Protein AF-0000000085038209 (afdb_homodimer)

Sequence (348 aa):
MSLIYLRQATLADLPTIMPIIANAKALLKADGSPQWQDGYPDEAAITADINNQQSWLLIVDGQVAGTAAQVVGDNADYHEITGTGWQNTTDTYATIHRIALSSAFAGQHLSHYFFSNLISQAYQTGIHNFRIDTHNMNKRMQAIAASFGYQYRGIIHVAEPGDNARRAYELNLDMSLIYLRQATLADLPTIMPIIANAKALLKADGSPQWQDGYPDEAAITADINNQQSWLLIVDGQVAGTAAQVVGDNADYHEITGTGWQNTTDTYATIHRIALSSAFAGQHLSHYFFSNLISQAYQTGIHNFRIDTHNMNKRMQAIAASFGYQYRGIIHVAEPGDNARRAYELNLD

Structure (mmCIF, N/CA/C/O backbone):
data_AF-0000000085038209-model_v1
#
loop_
_entity.id
_entity.type
_entity.pdbx_description
1 polymer 'Acetyltransferase, GNAT family'
#
loop_
_atom_site.group_PDB
_atom_site.id
_atom_site.type_symbol
_atom_site.label_atom_id
_atom_site.label_alt_id
_atom_site.label_comp_id
_atom_site.label_asym_id
_atom_site.label_entity_id
_atom_site.label_seq_id
_atom_site.pdbx_PDB_ins_code
_atom_site.Cartn_x
_atom_site.Cartn_y
_atom_site.Cartn_z
_atom_site.occupancy
_atom_site.B_iso_or_equiv
_atom_site.auth_seq_id
_atom_site.auth_comp_id
_atom_site.auth_asym_id
_atom_site.auth_atom_id
_atom_site.pdbx_PDB_model_num
ATOM 1 N N . MET A 1 1 ? 7.391 -0.773 -15.25 1 75.5 1 MET A N 1
ATOM 2 C CA . MET A 1 1 ? 6.891 -0.108 -14.047 1 75.5 1 MET A CA 1
ATOM 3 C C . MET A 1 1 ? 7.785 -0.411 -12.852 1 75.5 1 MET A C 1
ATOM 5 O O . MET A 1 1 ? 8.742 -1.181 -12.961 1 75.5 1 MET A O 1
ATOM 9 N N . SER A 1 2 ? 7.684 0.416 -11.711 1 88.19 2 SER A N 1
ATOM 10 C CA . SER A 1 2 ? 8.609 0.499 -10.586 1 88.19 2 SER A CA 1
ATOM 11 C C . SER A 1 2 ? 8.102 -0.311 -9.398 1 88.19 2 SER A C 1
ATOM 13 O O . SER A 1 2 ? 6.898 -0.521 -9.25 1 88.19 2 SER A O 1
ATOM 15 N N . LEU A 1 3 ? 9.039 -1.011 -8.75 1 96.56 3 LEU A N 1
ATOM 16 C CA . LEU A 1 3 ? 8.734 -1.588 -7.449 1 96.56 3 LEU A CA 1
ATOM 17 C C . LEU A 1 3 ? 8.523 -0.495 -6.406 1 96.56 3 LEU A C 1
ATOM 19 O O . LEU A 1 3 ? 9.445 0.267 -6.105 1 96.56 3 LEU A O 1
ATOM 23 N N . ILE A 1 4 ? 7.316 -0.393 -5.883 1 97.69 4 ILE A N 1
ATOM 24 C CA . ILE A 1 4 ? 6.949 0.615 -4.895 1 97.69 4 ILE A CA 1
ATOM 25 C C . ILE A 1 4 ? 6.426 -0.066 -3.633 1 97.69 4 ILE A C 1
ATOM 27 O O . ILE A 1 4 ? 5.527 -0.912 -3.703 1 97.69 4 ILE A O 1
ATOM 31 N N . TYR A 1 5 ? 6.957 0.195 -2.494 1 98.5 5 TYR A N 1
ATOM 32 C CA . TYR A 1 5 ? 6.449 -0.392 -1.26 1 98.5 5 TYR A CA 1
ATOM 33 C C . TYR A 1 5 ? 6.797 0.477 -0.058 1 98.5 5 TYR A C 1
ATOM 35 O O . TYR A 1 5 ? 7.605 1.402 -0.167 1 98.5 5 TYR A O 1
ATOM 43 N N . LEU A 1 6 ? 6.184 0.284 1.062 1 98.69 6 LEU A N 1
ATOM 44 C CA . LEU A 1 6 ? 6.316 1.015 2.318 1 98.69 6 LEU A CA 1
ATOM 45 C C . LEU A 1 6 ? 7.305 0.32 3.25 1 98.69 6 LEU A C 1
ATOM 47 O O . LEU A 1 6 ? 7.277 -0.905 3.387 1 98.69 6 LEU A O 1
ATOM 51 N N . ARG A 1 7 ? 8.141 1.036 3.803 1 98 7 ARG A N 1
ATOM 52 C CA . ARG A 1 7 ? 9.117 0.538 4.762 1 98 7 ARG A CA 1
ATOM 53 C C . ARG A 1 7 ? 9.227 1.466 5.965 1 98 7 ARG A C 1
ATOM 55 O O . ARG A 1 7 ? 9.219 2.689 5.816 1 98 7 ARG A O 1
ATOM 62 N N . GLN A 1 8 ? 9.391 0.899 7.188 1 98.06 8 GLN A N 1
ATOM 63 C CA . GLN A 1 8 ? 9.664 1.74 8.344 1 98.06 8 GLN A CA 1
ATOM 64 C C . GLN A 1 8 ? 11.055 2.369 8.25 1 98.06 8 GLN A C 1
ATOM 66 O O . GLN A 1 8 ? 12.016 1.707 7.855 1 98.06 8 GLN A O 1
ATOM 71 N N . ALA A 1 9 ? 11.125 3.588 8.633 1 98.69 9 ALA A N 1
ATOM 72 C CA . ALA A 1 9 ? 12.414 4.277 8.609 1 98.69 9 ALA A CA 1
ATOM 73 C C . ALA A 1 9 ? 13.281 3.859 9.789 1 98.69 9 ALA A C 1
ATOM 75 O O . ALA A 1 9 ? 12.766 3.49 10.852 1 98.69 9 ALA A O 1
ATOM 76 N N . THR A 1 10 ? 14.562 3.832 9.594 1 98.31 10 THR A N 1
ATOM 77 C CA . THR A 1 10 ? 15.555 3.709 10.656 1 98.31 10 THR A CA 1
ATOM 78 C C . THR A 1 10 ? 16.453 4.938 10.695 1 98.31 10 THR A C 1
ATOM 80 O O . THR A 1 10 ? 16.406 5.777 9.797 1 98.31 10 THR A O 1
ATOM 83 N N . LEU A 1 11 ? 17.281 4.996 11.742 1 98.62 11 LEU A N 1
ATOM 84 C CA . LEU A 1 11 ? 18.156 6.152 11.875 1 98.62 11 LEU A CA 1
ATOM 85 C C . LEU A 1 11 ? 19.156 6.211 10.719 1 98.62 11 LEU A C 1
ATOM 87 O O . LEU A 1 11 ? 19.609 7.289 10.336 1 98.62 11 LEU A O 1
ATOM 91 N N . ALA A 1 12 ? 19.469 5.078 10.117 1 98.31 12 ALA A N 1
ATOM 92 C CA . ALA A 1 12 ? 20.375 5.023 8.969 1 98.31 12 ALA A CA 1
ATOM 93 C C . ALA A 1 12 ? 19.781 5.754 7.766 1 98.31 12 ALA A C 1
ATOM 95 O O . ALA A 1 12 ? 20.5 6.078 6.816 1 98.31 12 ALA A O 1
ATOM 96 N N . ASP A 1 13 ? 18.484 6.078 7.762 1 98.62 13 ASP A N 1
ATOM 97 C CA . ASP A 1 13 ? 17.812 6.719 6.637 1 98.62 13 ASP A CA 1
ATOM 98 C C . ASP A 1 13 ? 17.828 8.234 6.781 1 98.62 13 ASP A C 1
ATOM 100 O O . ASP A 1 13 ? 17.453 8.961 5.852 1 98.62 13 ASP A O 1
ATOM 104 N N . LEU A 1 14 ? 18.297 8.758 7.906 1 98.56 14 LEU A N 1
ATOM 105 C CA . LEU A 1 14 ? 18.219 10.188 8.211 1 98.56 14 LEU A CA 1
ATOM 106 C C . LEU A 1 14 ? 18.891 11.008 7.117 1 98.56 14 LEU A C 1
ATOM 108 O O . LEU A 1 14 ? 18.312 11.984 6.629 1 98.56 14 LEU A O 1
ATOM 112 N N . PRO A 1 15 ? 20.078 10.562 6.633 1 98.38 15 PRO A N 1
ATOM 113 C CA . PRO A 1 15 ? 20.75 11.375 5.613 1 98.38 15 PRO A CA 1
ATOM 114 C C . PRO A 1 15 ? 19.953 11.484 4.32 1 98.38 15 PRO A C 1
ATOM 116 O O . PRO A 1 15 ? 20.141 12.43 3.547 1 98.38 15 PRO A O 1
ATOM 119 N N . THR A 1 16 ? 19.094 10.5 4.082 1 98.44 16 THR A N 1
ATOM 120 C CA . THR A 1 16 ? 18.266 10.523 2.883 1 98.44 16 THR A CA 1
ATOM 121 C C . THR A 1 16 ? 16.969 11.273 3.135 1 98.44 16 THR A C 1
ATOM 123 O O . THR A 1 16 ? 16.453 11.945 2.24 1 98.44 16 THR A O 1
ATOM 126 N N . ILE A 1 17 ? 16.422 11.195 4.332 1 98.69 17 ILE A N 1
ATOM 127 C CA . ILE A 1 17 ? 15.141 11.797 4.691 1 98.69 17 ILE A CA 1
ATOM 128 C C . ILE A 1 17 ? 15.281 13.312 4.75 1 98.69 17 ILE A C 1
ATOM 130 O O . ILE A 1 17 ? 14.414 14.047 4.258 1 98.69 17 ILE A O 1
ATOM 134 N N . MET A 1 18 ? 16.391 13.844 5.328 1 98.62 18 MET A N 1
ATOM 135 C CA . MET A 1 18 ? 16.516 15.258 5.652 1 98.62 18 MET A CA 1
ATOM 136 C C . MET A 1 18 ? 16.531 16.109 4.387 1 98.62 18 MET A C 1
ATOM 138 O O . MET A 1 18 ? 15.898 17.156 4.328 1 98.62 18 MET A O 1
ATOM 142 N N . PRO A 1 19 ? 17.234 15.633 3.283 1 98.44 19 PRO A N 1
ATOM 143 C CA . PRO A 1 19 ? 17.141 16.391 2.037 1 98.44 19 PRO A CA 1
ATOM 144 C C . PRO A 1 19 ? 15.727 16.438 1.471 1 98.44 19 PRO A C 1
ATOM 146 O O . PRO A 1 19 ? 15.32 17.438 0.881 1 98.44 19 PRO A O 1
ATOM 149 N N . ILE A 1 20 ? 14.969 15.383 1.604 1 98.56 20 ILE A N 1
ATOM 150 C CA . ILE A 1 20 ? 13.586 15.359 1.139 1 98.56 20 ILE A CA 1
ATOM 151 C C . ILE A 1 20 ? 12.766 16.391 1.905 1 98.56 20 ILE A C 1
ATOM 153 O O . ILE A 1 20 ? 12 17.156 1.308 1 98.56 20 ILE A O 1
ATOM 157 N N . ILE A 1 21 ? 12.945 16.422 3.197 1 98.44 21 ILE A N 1
ATOM 158 C CA . ILE A 1 21 ? 12.266 17.391 4.059 1 98.44 21 ILE A CA 1
ATOM 159 C C . ILE A 1 21 ? 12.664 18.812 3.67 1 98.44 21 ILE A C 1
ATOM 161 O O . ILE A 1 21 ? 11.812 19.688 3.537 1 98.44 21 ILE A O 1
ATOM 165 N N . ALA A 1 22 ? 13.953 19.016 3.447 1 98 22 ALA A N 1
ATOM 166 C CA . ALA A 1 22 ? 14.445 20.344 3.076 1 98 22 ALA A CA 1
ATOM 167 C C . ALA A 1 22 ? 13.82 20.812 1.768 1 98 22 ALA A C 1
ATOM 169 O O . ALA A 1 22 ? 13.445 21.984 1.638 1 98 22 ALA A O 1
ATOM 170 N N . ASN A 1 23 ? 13.75 19.938 0.856 1 97.62 23 ASN A N 1
ATOM 171 C CA . ASN A 1 23 ? 13.133 20.281 -0.423 1 97.62 23 ASN A CA 1
ATOM 172 C C . ASN A 1 23 ? 11.648 20.609 -0.263 1 97.62 23 ASN A C 1
ATOM 174 O O . ASN A 1 23 ? 11.148 21.547 -0.898 1 97.62 23 ASN A O 1
ATOM 178 N N . ALA A 1 24 ? 10.953 19.828 0.536 1 97.25 24 ALA A N 1
ATOM 179 C CA . ALA A 1 24 ? 9.539 20.078 0.792 1 97.25 24 ALA A CA 1
ATOM 180 C C . ALA A 1 24 ? 9.336 21.453 1.443 1 97.25 24 ALA A C 1
ATOM 182 O O . ALA A 1 24 ? 8.398 22.172 1.101 1 97.25 24 ALA A O 1
ATOM 183 N N . LYS A 1 25 ? 10.219 21.828 2.344 1 97.12 25 LYS A N 1
ATOM 184 C CA . LYS A 1 25 ? 10.18 23.156 2.957 1 97.12 25 LYS A CA 1
ATOM 185 C C . LYS A 1 25 ? 10.32 24.25 1.906 1 97.12 25 LYS A C 1
ATOM 187 O O . LYS A 1 25 ? 9.594 25.25 1.938 1 97.12 25 LYS A O 1
ATOM 192 N N . ALA A 1 26 ? 11.242 24.031 1.035 1 97.06 26 ALA A N 1
ATOM 193 C CA . ALA A 1 26 ? 11.492 25.016 -0.025 1 97.06 26 ALA A CA 1
ATOM 194 C C . ALA A 1 26 ? 10.273 25.156 -0.933 1 97.06 26 ALA A C 1
ATOM 196 O O . ALA A 1 26 ? 9.945 26.266 -1.375 1 97.06 26 ALA A O 1
ATOM 197 N N . LEU A 1 27 ? 9.648 24.062 -1.217 1 95.62 27 LEU A N 1
ATOM 198 C CA . LEU A 1 27 ? 8.461 24.094 -2.062 1 95.62 27 LEU A CA 1
ATOM 199 C C . LEU A 1 27 ? 7.324 24.859 -1.387 1 95.62 27 LEU A C 1
ATOM 201 O O . LEU A 1 27 ? 6.633 25.656 -2.031 1 95.62 27 LEU A O 1
ATOM 205 N N . LEU A 1 28 ? 7.113 24.594 -0.1 1 96.06 28 LEU A N 1
ATOM 206 C CA . LEU A 1 28 ? 6.105 25.328 0.663 1 96.06 28 LEU A CA 1
ATOM 207 C C . LEU A 1 28 ? 6.387 26.828 0.65 1 96.06 28 LEU A C 1
ATOM 209 O O . LEU A 1 28 ? 5.473 27.625 0.469 1 96.06 28 LEU A O 1
ATOM 213 N N . LYS A 1 29 ? 7.617 27.156 0.825 1 96.12 29 LYS A N 1
ATOM 214 C CA . LYS A 1 29 ? 8.023 28.562 0.77 1 96.12 29 LYS A CA 1
ATOM 215 C C . LYS A 1 29 ? 7.688 29.172 -0.584 1 96.12 29 LYS A C 1
ATOM 217 O O . LYS A 1 29 ? 7.137 30.281 -0.649 1 96.12 29 LYS A O 1
ATOM 222 N N . ALA A 1 30 ? 8.023 28.469 -1.619 1 96.31 30 ALA A N 1
ATOM 223 C CA . ALA A 1 30 ? 7.77 28.953 -2.977 1 96.31 30 ALA A CA 1
ATOM 224 C C . ALA A 1 30 ? 6.277 29.156 -3.217 1 96.31 30 ALA A C 1
ATOM 226 O O . ALA A 1 30 ? 5.879 30.047 -3.967 1 96.31 30 ALA A O 1
ATOM 227 N N . ASP A 1 31 ? 5.5 28.359 -2.551 1 95.31 31 ASP A N 1
ATOM 228 C CA . ASP A 1 31 ? 4.051 28.453 -2.67 1 95.31 31 ASP A CA 1
ATOM 229 C C . ASP A 1 31 ? 3.49 29.547 -1.765 1 95.31 31 ASP A C 1
ATOM 231 O O . ASP A 1 31 ? 2.277 29.766 -1.732 1 95.31 31 ASP A O 1
ATOM 235 N N . GLY A 1 32 ? 4.355 30.172 -0.983 1 95.25 32 GLY A N 1
ATOM 236 C CA . GLY A 1 32 ? 3.959 31.266 -0.113 1 95.25 32 GLY A CA 1
ATOM 237 C C . GLY A 1 32 ? 3.449 30.812 1.237 1 95.25 32 GLY A C 1
ATOM 238 O O . GLY A 1 32 ? 2.951 31.609 2.029 1 95.25 32 GLY A O 1
ATOM 239 N N . SER A 1 33 ? 3.584 29.516 1.466 1 94.81 33 SER A N 1
ATOM 240 C CA . SER A 1 33 ? 3.107 28.969 2.729 1 94.81 33 SER A CA 1
ATOM 241 C C . SER A 1 33 ? 4.098 29.234 3.859 1 94.81 33 SER A C 1
ATOM 243 O O . SER A 1 33 ? 5.301 29.031 3.697 1 94.81 33 SER A O 1
ATOM 245 N N . PRO A 1 34 ? 3.592 29.672 4.996 1 94.5 34 PRO A N 1
ATOM 246 C CA . PRO A 1 34 ? 4.488 29.828 6.145 1 94.5 34 PRO A CA 1
ATOM 247 C C . PRO A 1 34 ? 4.797 28.516 6.848 1 94.5 34 PRO A C 1
ATOM 249 O O . PRO A 1 34 ? 5.605 28.484 7.773 1 94.5 34 PRO A O 1
ATOM 252 N N . GLN A 1 35 ? 4.133 27.391 6.441 1 94.19 35 GLN A N 1
ATOM 253 C CA . GLN A 1 35 ? 4.383 26.094 7.059 1 94.19 35 GLN A CA 1
ATOM 254 C C . GLN A 1 35 ? 5.852 25.703 6.926 1 94.19 35 GLN A C 1
ATOM 256 O O . GLN A 1 35 ? 6.457 25.891 5.871 1 94.19 35 GLN A O 1
ATOM 261 N N . TRP A 1 36 ? 6.426 25.203 8.008 1 94.31 36 TRP A N 1
ATOM 262 C CA . TRP A 1 36 ? 7.734 24.562 8.07 1 94.31 36 TRP A CA 1
ATOM 263 C C . TRP A 1 36 ? 8.844 25.562 7.777 1 94.31 36 TRP A C 1
ATOM 265 O O . TRP A 1 36 ? 9.914 25.188 7.281 1 94.31 36 TRP A O 1
ATOM 275 N N . GLN A 1 37 ? 8.578 26.891 8.039 1 94.5 37 GLN A N 1
ATOM 276 C CA . GLN A 1 37 ? 9.562 27.906 7.691 1 94.5 37 GLN A CA 1
ATOM 277 C C . GLN A 1 37 ? 10.273 28.438 8.938 1 94.5 37 GLN A C 1
ATOM 279 O O . GLN A 1 37 ? 10.945 29.469 8.883 1 94.5 37 GLN A O 1
ATOM 284 N N . ASP A 1 38 ? 10.156 27.766 9.977 1 92.88 38 ASP A N 1
ATOM 285 C CA . ASP A 1 38 ? 10.742 28.219 11.234 1 92.88 38 ASP A CA 1
ATOM 286 C C . ASP A 1 38 ? 11.797 27.219 11.734 1 92.88 38 ASP A C 1
ATOM 288 O O . ASP A 1 38 ? 12.148 27.219 12.914 1 92.88 38 ASP A O 1
ATOM 292 N N . GLY A 1 39 ? 12.227 26.375 10.844 1 92.06 39 GLY A N 1
ATOM 293 C CA . GLY A 1 39 ? 13.219 25.375 11.203 1 92.06 39 GLY A CA 1
ATOM 294 C C . GLY A 1 39 ? 12.633 23.984 11.375 1 92.06 39 GLY A C 1
ATOM 295 O O . GLY A 1 39 ? 13.336 22.984 11.219 1 92.06 39 GLY A O 1
ATOM 296 N N . TYR A 1 40 ? 11.336 23.953 11.672 1 93.94 40 TYR A N 1
ATOM 297 C CA . TYR A 1 40 ? 10.594 22.703 11.773 1 93.94 40 TYR A CA 1
ATOM 298 C C . TYR A 1 40 ? 10.055 22.266 10.414 1 93.94 40 TYR A C 1
ATOM 300 O O . TYR A 1 40 ? 9.703 23.109 9.586 1 93.94 40 TYR A O 1
ATOM 308 N N . PRO A 1 41 ? 10.062 20.953 10.297 1 96.44 41 PRO A N 1
ATOM 309 C CA . PRO A 1 41 ? 10.609 19.859 11.094 1 96.44 41 PRO A CA 1
ATOM 310 C C . PRO A 1 41 ? 12.133 19.75 11 1 96.44 41 PRO A C 1
ATOM 312 O O . PRO A 1 41 ? 12.695 19.906 9.914 1 96.44 41 PRO A O 1
ATOM 315 N N . ASP A 1 42 ? 12.789 19.562 12.102 1 97.12 42 ASP A N 1
ATOM 316 C CA . ASP A 1 42 ? 14.242 19.406 12.141 1 97.12 42 ASP A CA 1
ATOM 317 C C . ASP A 1 42 ? 14.633 17.953 12.352 1 97.12 42 ASP A C 1
ATOM 319 O O . ASP A 1 42 ? 13.766 17.078 12.406 1 97.12 42 ASP A O 1
ATOM 323 N N . GLU A 1 43 ? 15.922 17.719 12.344 1 98.06 43 GLU A N 1
ATOM 324 C CA . GLU A 1 43 ? 16.422 16.359 12.461 1 98.06 43 GLU A CA 1
ATOM 325 C C . GLU A 1 43 ? 15.93 15.703 13.75 1 98.06 43 GLU A C 1
ATOM 327 O O . GLU A 1 43 ? 15.656 14.5 13.781 1 98.06 43 GLU A O 1
ATOM 332 N N . ALA A 1 44 ? 15.812 16.484 14.812 1 98.31 44 ALA A N 1
ATOM 333 C CA . ALA A 1 44 ? 15.336 15.961 16.094 1 98.31 44 ALA A CA 1
ATOM 334 C C . ALA A 1 44 ? 13.906 15.438 15.969 1 98.31 44 ALA A C 1
ATOM 336 O O . ALA A 1 44 ? 13.578 14.375 16.5 1 98.31 44 ALA A O 1
ATOM 337 N N . ALA A 1 45 ? 13.047 16.188 15.312 1 97.88 45 ALA A N 1
ATOM 338 C CA . ALA A 1 45 ? 11.664 15.773 15.117 1 97.88 45 ALA A CA 1
ATOM 339 C C . ALA A 1 45 ? 11.578 14.469 14.32 1 97.88 45 ALA A C 1
ATOM 341 O O . ALA A 1 45 ? 10.836 13.555 14.688 1 97.88 45 ALA A O 1
ATOM 342 N N . ILE A 1 46 ? 12.375 14.383 13.242 1 98.62 46 ILE A N 1
ATOM 343 C CA . ILE A 1 46 ? 12.383 13.188 12.406 1 98.62 46 ILE A CA 1
ATOM 344 C C . ILE A 1 46 ? 12.953 12.008 13.188 1 98.62 46 ILE A C 1
ATOM 346 O O . ILE A 1 46 ? 12.422 10.898 13.117 1 98.62 46 ILE A O 1
ATOM 350 N N . THR A 1 47 ? 13.977 12.25 13.969 1 98.81 47 THR A N 1
ATOM 351 C CA . THR A 1 47 ? 14.562 11.219 14.812 1 98.81 47 THR A CA 1
ATOM 352 C C . THR A 1 47 ? 13.539 10.688 15.812 1 98.81 47 THR A C 1
ATOM 354 O O . THR A 1 47 ? 13.453 9.484 16.047 1 98.81 47 THR A O 1
ATOM 357 N N . ALA A 1 48 ? 12.781 11.586 16.391 1 98.62 48 ALA A N 1
ATOM 358 C CA . ALA A 1 48 ? 11.742 11.18 17.344 1 98.62 48 ALA A CA 1
ATOM 359 C C . ALA A 1 48 ? 10.695 10.305 16.656 1 98.62 48 ALA A C 1
ATOM 361 O O . ALA A 1 48 ? 10.266 9.297 17.219 1 98.62 48 ALA A O 1
ATOM 362 N N . ASP A 1 49 ? 10.25 10.68 15.438 1 98.62 49 ASP A N 1
ATOM 363 C CA . ASP A 1 49 ? 9.312 9.859 14.68 1 98.62 49 ASP A CA 1
ATOM 364 C C . ASP A 1 49 ? 9.859 8.445 14.484 1 98.62 49 ASP A C 1
ATOM 366 O O . ASP A 1 49 ? 9.125 7.465 14.641 1 98.62 49 ASP A O 1
ATOM 370 N N . ILE A 1 50 ? 11.156 8.352 14.094 1 98.69 50 ILE A N 1
ATOM 371 C CA . ILE A 1 50 ? 11.797 7.07 13.82 1 98.69 50 ILE A CA 1
ATOM 372 C C . ILE A 1 50 ? 11.859 6.238 15.102 1 98.69 50 ILE A C 1
ATOM 374 O O . ILE A 1 50 ? 11.477 5.066 15.109 1 98.69 50 ILE A O 1
ATOM 378 N N . ASN A 1 51 ? 12.242 6.875 16.172 1 98.62 51 ASN A N 1
ATOM 379 C CA . ASN A 1 51 ? 12.398 6.172 17.453 1 98.62 51 ASN A CA 1
ATOM 380 C C . ASN A 1 51 ? 11.055 5.668 17.969 1 98.62 51 ASN A C 1
ATOM 382 O O . ASN A 1 51 ? 10.992 4.625 18.625 1 98.62 51 ASN A O 1
ATOM 386 N N . ASN A 1 52 ? 10.055 6.398 17.672 1 98.25 52 ASN A N 1
ATOM 387 C CA . ASN A 1 52 ? 8.711 6.023 18.109 1 98.25 52 ASN A CA 1
ATOM 388 C C . ASN A 1 52 ? 8.055 5.059 17.125 1 98.25 52 ASN A C 1
ATOM 390 O O . ASN A 1 52 ? 6.867 4.75 17.266 1 98.25 52 ASN A O 1
ATOM 394 N N . GLN A 1 53 ? 8.719 4.621 16.078 1 97.56 53 GLN A N 1
ATOM 395 C CA . GLN A 1 53 ? 8.242 3.684 15.062 1 97.56 53 GLN A CA 1
ATOM 396 C C . GLN A 1 53 ? 7.039 4.242 14.312 1 97.56 53 GLN A C 1
ATOM 398 O O . GLN A 1 53 ? 6.09 3.51 14.016 1 97.56 53 GLN A O 1
ATOM 403 N N . GLN A 1 54 ? 7.141 5.57 14.07 1 98.5 54 GLN A N 1
ATOM 404 C CA . GLN A 1 54 ? 6.031 6.254 13.406 1 98.5 54 GLN A CA 1
ATOM 405 C C . GLN A 1 54 ? 6.449 6.797 12.047 1 98.5 54 GLN A C 1
ATOM 407 O O . GLN A 1 54 ? 5.641 7.398 11.336 1 98.5 54 GLN A O 1
ATOM 412 N N . SER A 1 55 ? 7.727 6.586 11.695 1 98.88 55 SER A N 1
ATOM 413 C CA . SER A 1 55 ? 8.281 7.125 10.461 1 98.88 55 SER A CA 1
ATOM 414 C C . SER A 1 55 ? 8.289 6.074 9.352 1 98.88 55 SER A C 1
ATOM 416 O O . SER A 1 55 ? 8.836 4.984 9.531 1 98.88 55 SER A O 1
ATOM 418 N N . TRP A 1 56 ? 7.688 6.457 8.266 1 98.88 56 TRP A N 1
ATOM 419 C CA . TRP A 1 56 ? 7.531 5.547 7.137 1 98.88 56 TRP A CA 1
ATOM 420 C C . TRP A 1 56 ? 8.164 6.121 5.875 1 98.88 56 TRP A C 1
ATOM 422 O O . TRP A 1 56 ? 8.172 7.34 5.68 1 98.88 56 TRP A O 1
ATOM 432 N N . LEU A 1 57 ? 8.703 5.238 5.059 1 98.88 57 LEU A N 1
ATOM 433 C CA . LEU A 1 57 ? 9.297 5.605 3.779 1 98.88 57 LEU A CA 1
ATOM 434 C C . LEU A 1 57 ? 8.562 4.926 2.625 1 98.88 57 LEU A C 1
ATOM 436 O O . LEU A 1 57 ? 8.18 3.762 2.73 1 98.88 57 LEU A O 1
ATOM 440 N N . LEU A 1 58 ? 8.289 5.645 1.623 1 98.81 58 LEU A N 1
ATOM 441 C CA . LEU A 1 58 ? 7.918 5.051 0.344 1 98.81 58 LEU A CA 1
ATOM 442 C C . LEU A 1 58 ? 9.156 4.727 -0.486 1 98.81 58 LEU A C 1
ATOM 444 O O . LEU A 1 58 ? 9.945 5.621 -0.812 1 98.81 58 LEU A O 1
ATOM 448 N N . ILE A 1 59 ? 9.359 3.521 -0.823 1 98.62 59 ILE A N 1
ATOM 449 C CA . ILE A 1 59 ? 10.516 3.074 -1.584 1 98.62 59 ILE A CA 1
ATOM 450 C C . ILE A 1 59 ? 10.125 2.855 -3.043 1 98.62 59 ILE A C 1
ATOM 452 O O . ILE A 1 59 ? 9.102 2.23 -3.33 1 98.62 59 ILE A O 1
ATOM 456 N N . VAL A 1 60 ? 10.883 3.434 -3.949 1 97.69 60 VAL A N 1
ATOM 457 C CA . VAL A 1 60 ? 10.734 3.203 -5.383 1 97.69 60 VAL A CA 1
ATOM 458 C C . VAL A 1 60 ? 12.047 2.666 -5.953 1 97.69 60 VAL A C 1
ATOM 460 O O . VAL A 1 60 ? 13.062 3.371 -5.969 1 97.69 60 VAL A O 1
ATOM 463 N N . ASP A 1 61 ? 12.039 1.422 -6.398 1 96.5 61 ASP A N 1
ATOM 464 C CA . ASP A 1 61 ? 13.203 0.768 -6.988 1 96.5 61 ASP A CA 1
ATOM 465 C C . ASP A 1 61 ? 14.438 0.949 -6.113 1 96.5 61 ASP A C 1
ATOM 467 O O . ASP A 1 61 ? 15.492 1.355 -6.602 1 96.5 61 ASP A O 1
ATOM 471 N N . GLY A 1 62 ? 14.219 0.742 -4.828 1 96.44 62 GLY A N 1
ATOM 472 C CA . GLY A 1 62 ? 15.312 0.693 -3.873 1 96.44 62 GLY A CA 1
ATOM 473 C C . GLY A 1 62 ? 15.703 2.059 -3.34 1 96.44 62 GLY A C 1
ATOM 474 O O . GLY A 1 62 ? 16.578 2.17 -2.484 1 96.44 62 GLY A O 1
ATOM 475 N N . GLN A 1 63 ? 15.039 3.09 -3.828 1 97.12 63 GLN A N 1
ATOM 476 C CA . GLN A 1 63 ? 15.359 4.445 -3.395 1 97.12 63 GLN A CA 1
ATOM 477 C C . GLN A 1 63 ? 14.219 5.047 -2.574 1 97.12 63 GLN A C 1
ATOM 479 O O . GLN A 1 63 ? 13.047 4.801 -2.859 1 97.12 63 GLN A O 1
ATOM 484 N N . VAL A 1 64 ? 14.57 5.832 -1.615 1 98.31 64 VAL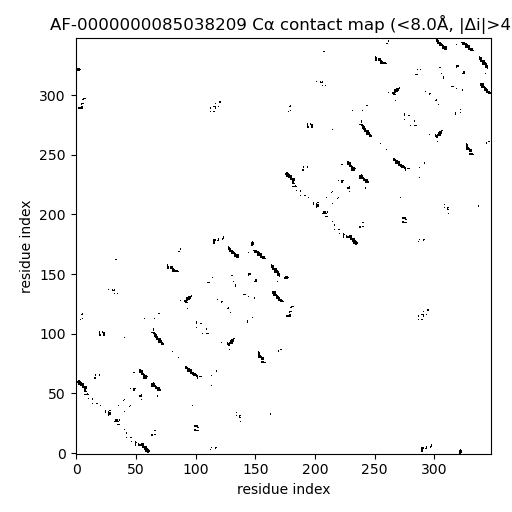 A N 1
ATOM 485 C CA . VAL A 1 64 ? 13.562 6.531 -0.825 1 98.31 64 VAL A CA 1
ATOM 486 C C . VAL A 1 64 ? 12.938 7.648 -1.657 1 98.31 64 VAL A C 1
ATOM 488 O O . VAL A 1 64 ? 13.617 8.602 -2.041 1 98.31 64 VAL A O 1
ATOM 491 N N . ALA A 1 65 ? 11.68 7.527 -1.897 1 98.44 65 ALA A N 1
ATOM 492 C CA . ALA A 1 65 ? 10.977 8.508 -2.721 1 98.44 65 ALA A CA 1
ATOM 493 C C . ALA A 1 65 ? 10.133 9.438 -1.86 1 98.44 65 ALA A C 1
ATOM 495 O O . ALA A 1 65 ? 9.703 10.5 -2.322 1 98.44 65 ALA A O 1
ATOM 496 N N . GLY A 1 66 ? 9.859 9.031 -0.627 1 98.62 66 GLY A N 1
ATOM 497 C CA . GLY A 1 66 ? 9.047 9.844 0.263 1 98.62 66 GLY A CA 1
ATOM 498 C C . GLY A 1 66 ? 9.148 9.43 1.718 1 98.62 66 GLY A C 1
ATOM 499 O O . GLY A 1 66 ? 9.609 8.328 2.02 1 98.62 66 GLY A O 1
ATOM 500 N N . THR A 1 67 ? 8.773 10.32 2.576 1 98.88 67 THR A N 1
ATOM 501 C CA . THR A 1 67 ? 8.75 10.086 4.016 1 98.88 67 THR A CA 1
ATOM 502 C C . THR A 1 67 ? 7.473 10.648 4.637 1 98.88 67 THR A C 1
ATOM 504 O O . THR A 1 67 ? 6.906 11.617 4.129 1 98.88 67 THR A O 1
ATOM 507 N N . ALA A 1 68 ? 7.004 10.031 5.688 1 98.88 68 ALA A N 1
ATOM 508 C CA . ALA A 1 68 ? 5.828 10.484 6.426 1 98.88 68 ALA A CA 1
ATOM 509 C C . ALA A 1 68 ? 5.844 9.969 7.859 1 98.88 68 ALA A C 1
ATOM 511 O O . ALA A 1 68 ? 6.422 8.914 8.141 1 98.88 68 ALA A O 1
ATOM 512 N N . ALA A 1 69 ? 5.293 10.711 8.719 1 98.81 69 ALA A N 1
ATOM 513 C CA . ALA A 1 69 ? 4.992 10.203 10.055 1 98.81 69 ALA A CA 1
ATOM 514 C C . ALA A 1 69 ? 3.518 9.828 10.18 1 98.81 69 ALA A C 1
ATOM 516 O O . ALA A 1 69 ? 2.641 10.609 9.789 1 98.81 69 ALA A O 1
ATOM 517 N N . GLN A 1 70 ? 3.236 8.688 10.602 1 98.75 70 GLN A N 1
ATOM 518 C CA . GLN A 1 70 ? 1.883 8.266 10.953 1 98.75 70 GLN A CA 1
ATOM 519 C C . GLN A 1 70 ? 1.764 7.984 12.445 1 98.75 70 GLN A C 1
ATOM 521 O O . GLN A 1 70 ? 2.398 7.062 12.961 1 98.75 70 GLN A O 1
ATOM 526 N N . VAL A 1 71 ? 0.929 8.758 13.117 1 98.56 71 VAL A N 1
ATOM 527 C CA . VAL A 1 71 ? 0.797 8.688 14.562 1 98.56 71 VAL A CA 1
ATOM 528 C C . VAL A 1 71 ? -0.593 8.172 14.93 1 98.56 71 VAL A C 1
ATOM 530 O O . VAL A 1 71 ? -1.603 8.688 14.445 1 98.56 71 VAL A O 1
ATOM 533 N N . VAL A 1 72 ? -0.631 7.168 15.719 1 98.19 72 VAL A N 1
ATOM 534 C CA . VAL A 1 72 ? -1.888 6.598 16.188 1 98.19 72 VAL A CA 1
ATOM 535 C C . VAL A 1 72 ? -2.164 7.07 17.609 1 98.19 72 VAL A C 1
ATOM 537 O O . VAL A 1 72 ? -1.302 6.961 18.484 1 98.19 72 VAL A O 1
ATOM 540 N N . GLY A 1 73 ? -3.352 7.598 17.781 1 97.38 73 GLY A N 1
ATOM 541 C CA . GLY A 1 73 ? -3.73 8.023 19.125 1 97.38 73 GLY A CA 1
ATOM 542 C C . GLY A 1 73 ? -4.195 9.461 19.188 1 97.38 73 GLY A C 1
ATOM 543 O O . GLY A 1 73 ? -4.246 10.148 18.156 1 97.38 73 GLY A O 1
ATOM 544 N N . ASP A 1 74 ? -4.469 9.883 20.375 1 97.31 74 ASP A N 1
ATOM 545 C CA . ASP A 1 74 ? -5.059 11.195 20.625 1 97.31 74 ASP A CA 1
ATOM 546 C C . ASP A 1 74 ? -4.039 12.312 20.406 1 97.31 74 ASP A C 1
ATOM 548 O O . ASP A 1 74 ? -2.863 12.156 20.75 1 97.31 74 ASP A O 1
ATOM 552 N N . ASN A 1 75 ? -4.438 13.352 19.844 1 97.12 75 ASN A N 1
ATOM 553 C CA . ASN A 1 75 ? -3.666 14.578 19.625 1 97.12 75 ASN A CA 1
ATOM 554 C C . ASN A 1 75 ? -4.363 15.789 20.25 1 97.12 75 ASN A C 1
ATOM 556 O O . ASN A 1 75 ? -5.461 16.156 19.828 1 97.12 75 ASN A O 1
ATOM 560 N N . ALA A 1 76 ? -3.734 16.438 21.156 1 97.31 76 ALA A N 1
ATOM 561 C CA . ALA A 1 76 ? -4.312 17.562 21.891 1 97.31 76 ALA A CA 1
ATOM 562 C C . ALA A 1 76 ? -4.707 18.688 20.938 1 97.31 76 ALA A C 1
ATOM 564 O O . ALA A 1 76 ? -5.695 19.391 21.172 1 97.31 76 ALA A O 1
ATOM 565 N N . ASP A 1 77 ? -3.959 18.828 19.875 1 97.38 77 ASP A N 1
ATOM 566 C CA . ASP A 1 77 ? -4.242 19.875 18.891 1 97.38 77 ASP A CA 1
ATOM 567 C C . ASP A 1 77 ? -5.617 19.672 18.266 1 97.38 77 ASP A C 1
ATOM 569 O O . ASP A 1 77 ? -6.164 20.609 17.656 1 97.38 77 ASP A O 1
ATOM 573 N N . TYR A 1 78 ? -6.145 18.469 18.344 1 98.19 78 TYR A N 1
ATOM 574 C CA . TYR A 1 78 ? -7.379 18.141 17.641 1 98.19 78 TYR A CA 1
ATOM 575 C C . TYR A 1 78 ? -8.578 18.219 18.578 1 98.19 78 TYR A C 1
ATOM 577 O O . TYR A 1 78 ? -9.711 17.953 18.156 1 98.19 78 TYR A O 1
ATOM 585 N N . HIS A 1 79 ? -8.383 18.609 19.828 1 97.81 79 HIS A N 1
ATOM 586 C CA . HIS A 1 79 ? -9.461 18.625 20.812 1 97.81 79 HIS A CA 1
ATOM 587 C C . HIS A 1 79 ? -10.453 19.75 20.516 1 97.81 79 HIS A C 1
ATOM 589 O O . HIS A 1 79 ? -11.664 19.578 20.703 1 97.81 79 HIS A O 1
ATOM 595 N N . GLU A 1 80 ? -9.891 20.906 20.109 1 98 80 GLU A N 1
ATOM 596 C CA . GLU A 1 80 ? -10.734 22.031 19.703 1 98 80 GLU A CA 1
ATOM 597 C C . GLU A 1 80 ? -10.789 22.172 18.188 1 98 80 GLU A C 1
ATOM 599 O O . GLU A 1 80 ? -9.758 22.312 17.531 1 98 80 GLU A O 1
ATOM 604 N N . ILE A 1 81 ? -11.969 22.094 17.641 1 98.5 81 ILE A N 1
ATOM 605 C CA . ILE A 1 81 ? -12.18 22.203 16.203 1 98.5 81 ILE A CA 1
ATOM 606 C C . ILE A 1 81 ? -13.445 23.016 15.93 1 98.5 81 ILE A C 1
ATOM 608 O O . ILE A 1 81 ? -14.461 22.828 16.609 1 98.5 81 ILE A O 1
ATOM 612 N N . THR A 1 82 ? -13.352 23.859 15.016 1 97.81 82 THR A N 1
ATOM 613 C CA . THR A 1 82 ? -14.531 24.594 14.57 1 97.81 82 THR A CA 1
ATOM 614 C C . THR A 1 82 ? -15.219 23.859 13.414 1 97.81 82 THR A C 1
ATOM 616 O O . THR A 1 82 ? -14.805 22.766 13.031 1 97.81 82 THR A O 1
ATOM 619 N N . GLY A 1 83 ? -16.234 24.531 12.82 1 97.56 83 GLY A N 1
ATOM 620 C CA . GLY A 1 83 ? -16.906 23.922 11.68 1 97.56 83 GLY A CA 1
ATOM 621 C C . GLY A 1 83 ? -17.859 22.812 12.07 1 97.56 83 GLY A C 1
ATOM 622 O O . GLY A 1 83 ? -18.547 22.906 13.086 1 97.56 83 GLY A O 1
ATOM 623 N N . THR A 1 84 ? -17.844 21.797 11.234 1 97.88 84 THR A N 1
ATOM 624 C CA . THR A 1 84 ? -18.75 20.688 11.453 1 97.88 84 THR A CA 1
ATOM 625 C C . THR A 1 84 ? -18.219 19.766 12.547 1 97.88 84 THR A C 1
ATOM 627 O O . THR A 1 84 ? -18.984 19.016 13.156 1 97.88 84 THR A O 1
ATOM 630 N N . GLY A 1 85 ? -16.891 19.812 12.742 1 98.38 85 GLY A N 1
ATOM 631 C CA . GLY A 1 85 ? -16.266 18.969 13.758 1 98.38 85 GLY A CA 1
ATOM 632 C C . GLY A 1 85 ? -15.992 17.562 13.289 1 98.38 85 GLY A C 1
ATOM 633 O O . GLY A 1 85 ? -16.359 17.188 12.172 1 98.38 85 GLY A O 1
ATOM 634 N N . TRP A 1 86 ? -15.312 16.781 14.188 1 98.62 86 TRP A N 1
ATOM 635 C CA . TRP A 1 86 ? -15.023 15.391 13.891 1 98.62 86 TRP A CA 1
ATOM 636 C C . TRP A 1 86 ? -16.312 14.562 13.844 1 98.62 86 TRP A C 1
ATOM 638 O O . TRP A 1 86 ? -17.172 14.711 14.703 1 98.62 86 TRP A O 1
ATOM 648 N N . GLN A 1 87 ? -16.438 13.734 12.93 1 98.25 87 GLN A N 1
ATOM 649 C CA . GLN A 1 87 ? -17.578 12.836 12.844 1 98.25 87 GLN A CA 1
ATOM 650 C C . GLN A 1 87 ? -17.422 11.648 13.781 1 98.25 87 GLN A C 1
ATOM 652 O O . GLN A 1 87 ? -18.375 11.273 14.484 1 98.25 87 GLN A O 1
ATOM 657 N N . ASN A 1 88 ? -16.297 11.023 13.789 1 98.44 88 ASN A N 1
ATOM 658 C CA . ASN A 1 88 ? -15.961 9.922 14.68 1 98.44 88 ASN A CA 1
ATOM 659 C C . ASN A 1 88 ? -15.125 10.398 15.867 1 98.44 88 ASN A C 1
ATOM 661 O O . ASN A 1 88 ? -13.914 10.578 15.75 1 98.44 88 ASN A O 1
ATOM 665 N N . THR A 1 89 ? -15.75 10.57 17.016 1 97.5 89 THR A N 1
ATOM 666 C CA . THR A 1 89 ? -15.086 11.164 18.172 1 97.5 89 THR A CA 1
ATOM 667 C C . THR A 1 89 ? -14.719 10.094 19.203 1 97.5 89 THR A C 1
ATOM 669 O O . THR A 1 89 ? -14.25 10.414 20.297 1 97.5 89 THR A O 1
ATOM 672 N N . THR A 1 90 ? -14.914 8.82 18.891 1 97.06 90 THR A N 1
ATOM 673 C CA . THR A 1 90 ? -14.766 7.766 19.891 1 97.06 90 THR A CA 1
ATOM 674 C C . THR A 1 90 ? -13.617 6.828 19.516 1 97.06 90 THR A C 1
ATOM 676 O O . THR A 1 90 ? -12.828 6.434 20.375 1 97.06 90 THR A O 1
ATOM 679 N N . ASP A 1 91 ? -13.531 6.48 18.25 1 97.88 91 ASP A N 1
ATOM 680 C CA . ASP A 1 91 ? -12.547 5.492 17.828 1 97.88 91 ASP A CA 1
ATOM 681 C C . ASP A 1 91 ? -11.141 6.082 17.828 1 97.88 91 ASP A C 1
ATOM 683 O O . ASP A 1 91 ? -10.961 7.277 17.594 1 97.88 91 ASP A O 1
ATOM 687 N N . THR A 1 92 ? -10.18 5.242 18.109 1 98.38 92 THR A N 1
ATOM 688 C CA . THR A 1 92 ? -8.781 5.602 17.891 1 98.38 92 THR A CA 1
ATOM 689 C C . THR A 1 92 ? -8.539 5.98 16.438 1 98.38 92 THR A C 1
ATOM 691 O O . THR A 1 92 ? -9.148 5.406 15.531 1 98.38 92 THR A O 1
ATOM 694 N N . TYR A 1 93 ? -7.688 7.008 16.219 1 98.75 93 TYR A N 1
ATOM 695 C CA . TYR A 1 93 ? -7.434 7.43 14.852 1 98.75 93 TYR A CA 1
ATOM 696 C C . TYR A 1 93 ? -5.938 7.496 14.57 1 98.75 93 TYR A C 1
ATOM 698 O O . TYR A 1 93 ? -5.125 7.559 15.5 1 98.75 93 TYR A O 1
ATOM 706 N N . ALA A 1 94 ? -5.562 7.387 13.328 1 98.81 94 ALA A N 1
ATOM 707 C CA . ALA A 1 94 ? -4.211 7.621 12.82 1 98.81 94 ALA A CA 1
ATOM 708 C C . ALA A 1 94 ? -4.125 8.953 12.086 1 98.81 94 ALA A C 1
ATOM 710 O O . ALA A 1 94 ? -5.02 9.305 11.312 1 98.81 94 ALA A O 1
ATOM 711 N N . THR A 1 95 ? -3.098 9.703 12.352 1 98.88 95 THR A N 1
ATOM 712 C CA . THR A 1 95 ? -2.863 10.984 11.703 1 98.88 95 THR A CA 1
ATOM 713 C C . THR A 1 95 ? -1.569 10.953 10.891 1 98.88 95 THR A C 1
ATOM 715 O O . THR A 1 95 ? -0.532 10.508 11.391 1 98.88 95 THR A O 1
ATOM 718 N N . ILE A 1 96 ? -1.632 11.336 9.656 1 98.69 96 ILE A N 1
ATOM 719 C CA . ILE A 1 96 ? -0.435 11.477 8.836 1 98.69 96 ILE A CA 1
ATOM 720 C C . ILE A 1 96 ? 0.142 12.875 8.992 1 98.69 96 ILE A C 1
ATOM 722 O O . ILE A 1 96 ? -0.563 13.875 8.797 1 98.69 96 ILE A O 1
ATOM 726 N N . HIS A 1 97 ? 1.395 12.984 9.383 1 97.88 97 HIS A N 1
ATOM 727 C CA . HIS A 1 97 ? 2.148 14.219 9.547 1 97.88 97 HIS A CA 1
ATOM 728 C C . HIS A 1 97 ? 3.436 14.195 8.734 1 97.88 97 HIS A C 1
ATOM 730 O O . HIS A 1 97 ? 3.926 13.125 8.367 1 97.88 97 HIS A O 1
ATOM 736 N N . ARG A 1 98 ? 3.904 15.391 8.43 1 98 98 ARG A N 1
ATOM 737 C CA . ARG A 1 98 ? 5.242 15.57 7.879 1 98 98 ARG A CA 1
ATOM 738 C C . ARG A 1 98 ? 5.473 14.656 6.68 1 98 98 ARG A C 1
ATOM 740 O O . ARG A 1 98 ? 6.484 13.961 6.609 1 98 98 ARG A O 1
ATOM 747 N N . ILE A 1 99 ? 4.465 14.578 5.82 1 98.38 99 ILE A N 1
ATOM 748 C CA . ILE A 1 99 ? 4.602 13.805 4.594 1 98.38 99 ILE A CA 1
ATOM 749 C C . ILE A 1 99 ? 5.281 14.648 3.523 1 98.38 99 ILE A C 1
ATOM 751 O O . ILE A 1 99 ? 4.973 15.836 3.367 1 98.38 99 ILE A O 1
ATOM 755 N N . ALA A 1 100 ? 6.262 14.102 2.912 1 98.19 100 ALA A N 1
ATOM 756 C CA . ALA A 1 100 ? 7.027 14.766 1.857 1 98.19 100 ALA A CA 1
ATOM 757 C C . ALA A 1 100 ? 7.492 13.766 0.807 1 98.19 100 ALA A C 1
ATOM 759 O O . ALA A 1 100 ? 7.859 12.633 1.137 1 98.19 100 ALA A O 1
ATOM 760 N N . LEU A 1 101 ? 7.457 14.195 -0.374 1 98.06 101 LEU A N 1
ATOM 761 C CA . LEU A 1 101 ? 7.945 13.391 -1.489 1 98.06 101 LEU A CA 1
ATOM 762 C C . LEU A 1 101 ? 9.188 14.031 -2.115 1 98.06 101 LEU A C 1
ATOM 764 O O . LEU A 1 101 ? 9.266 15.258 -2.223 1 98.06 101 LEU A O 1
ATOM 768 N N . SER A 1 102 ? 10.062 13.18 -2.549 1 97.19 102 SER A N 1
ATOM 769 C CA . SER A 1 102 ? 11.281 13.648 -3.213 1 97.19 102 SER A CA 1
ATOM 770 C C . SER A 1 102 ? 10.961 14.281 -4.562 1 97.19 102 SER A C 1
ATOM 772 O O . SER A 1 102 ? 10.211 13.711 -5.359 1 97.19 102 SER A O 1
ATOM 774 N N . SER A 1 103 ? 11.609 15.391 -4.801 1 93.81 103 SER A N 1
ATOM 775 C CA . SER A 1 103 ? 11.422 16.062 -6.078 1 93.81 103 SER A CA 1
ATOM 776 C C . SER A 1 103 ? 12.008 15.258 -7.23 1 93.81 103 SER A C 1
ATOM 778 O O . SER A 1 103 ? 11.641 15.461 -8.391 1 93.81 103 SER A O 1
ATOM 780 N N . ALA A 1 104 ? 12.891 14.32 -6.895 1 94.31 104 ALA A N 1
ATOM 781 C CA . ALA A 1 104 ? 13.5 13.469 -7.906 1 94.31 104 ALA A CA 1
ATOM 782 C C . ALA A 1 104 ? 12.461 12.539 -8.539 1 94.31 104 ALA A C 1
ATOM 784 O O . ALA A 1 104 ? 12.711 11.953 -9.594 1 94.31 104 ALA A O 1
ATOM 785 N N . PHE A 1 105 ? 11.336 12.422 -7.926 1 94.12 105 PHE A N 1
ATOM 786 C CA . PHE A 1 105 ? 10.312 11.5 -8.398 1 94.12 105 PHE A CA 1
ATOM 787 C C . PHE A 1 105 ? 9.047 12.258 -8.805 1 94.12 105 PHE A C 1
ATOM 789 O O . PHE A 1 105 ? 7.957 11.688 -8.82 1 94.12 105 PHE A O 1
ATOM 796 N N . ALA A 1 106 ? 9.219 13.508 -9.039 1 86.75 106 ALA A N 1
ATOM 797 C CA . ALA A 1 106 ? 8.078 14.336 -9.414 1 86.75 106 ALA A CA 1
ATOM 798 C C . ALA A 1 106 ? 7.379 13.789 -10.656 1 86.75 106 ALA A C 1
ATOM 800 O O . ALA A 1 106 ? 8.031 13.281 -11.57 1 86.75 106 ALA A O 1
ATOM 801 N N . GLY A 1 107 ? 6.043 13.812 -10.711 1 84.31 107 GLY A N 1
ATOM 802 C CA . GLY A 1 107 ? 5.285 13.438 -11.891 1 84.31 107 GLY A CA 1
ATOM 803 C C . GLY A 1 107 ? 4.914 11.961 -11.914 1 84.31 107 GLY A C 1
ATOM 804 O O . GLY A 1 107 ? 4.34 11.477 -12.891 1 84.31 107 GLY A O 1
ATOM 805 N N . GLN A 1 108 ? 5.156 11.25 -10.852 1 85.12 108 GLN A N 1
ATOM 806 C CA . GLN A 1 108 ? 4.953 9.805 -10.852 1 85.12 108 GLN A CA 1
ATOM 807 C C . GLN A 1 108 ? 3.74 9.422 -10.008 1 85.12 108 GLN A C 1
ATOM 809 O O . GLN A 1 108 ? 3.529 8.242 -9.711 1 85.12 108 GLN A O 1
ATOM 814 N N . HIS A 1 109 ? 2.992 10.414 -9.586 1 87.56 109 HIS A N 1
ATOM 815 C CA . HIS A 1 109 ? 1.775 10.211 -8.812 1 87.56 109 HIS A CA 1
ATOM 816 C C . HIS A 1 109 ? 2.045 9.359 -7.582 1 87.56 109 HIS A C 1
ATOM 818 O O . HIS A 1 109 ? 1.246 8.477 -7.246 1 87.56 109 HIS A O 1
ATOM 824 N N . LEU A 1 110 ? 3.1 9.547 -6.91 1 95.81 110 LEU A N 1
ATOM 825 C CA . LEU A 1 110 ? 3.568 8.703 -5.82 1 95.81 110 LEU A CA 1
ATOM 826 C C . LEU A 1 110 ? 2.777 8.977 -4.543 1 95.81 110 LEU A C 1
ATOM 828 O O . LEU A 1 110 ? 2.764 8.148 -3.629 1 95.81 110 LEU A O 1
ATOM 832 N N . SER A 1 111 ? 2.123 10.172 -4.5 1 95.94 111 SER A N 1
ATOM 833 C CA . SER A 1 111 ? 1.323 10.469 -3.32 1 95.94 111 SER A CA 1
ATOM 834 C C . SER A 1 111 ? 0.21 9.445 -3.133 1 95.94 111 SER A C 1
ATOM 836 O O . SER A 1 111 ? -0.076 9.031 -2.008 1 95.94 111 SER A O 1
ATOM 838 N N . HIS A 1 112 ? -0.306 8.93 -4.184 1 95.06 112 HIS A N 1
ATOM 839 C CA . HIS A 1 112 ? -1.421 7.996 -4.105 1 95.06 112 HIS A CA 1
ATOM 840 C C . HIS A 1 112 ? -0.959 6.629 -3.607 1 95.06 112 HIS A C 1
ATOM 842 O O . HIS A 1 112 ? -1.653 5.984 -2.818 1 95.06 112 HIS A O 1
ATOM 848 N N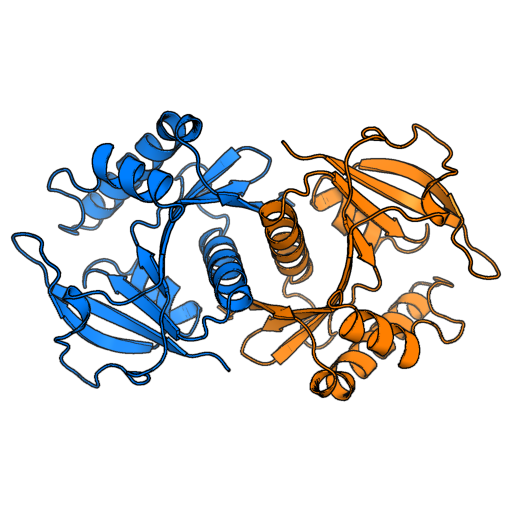 . TYR A 1 113 ? 0.239 6.219 -4.059 1 96.75 113 TYR A N 1
ATOM 849 C CA . TYR A 1 113 ? 0.822 4.992 -3.529 1 96.75 113 TYR A CA 1
ATOM 850 C C . TYR A 1 113 ? 1.136 5.133 -2.045 1 96.75 113 TYR A C 1
ATOM 852 O O . TYR A 1 113 ? 0.922 4.199 -1.269 1 96.75 113 TYR A O 1
ATOM 860 N N . PHE A 1 114 ? 1.637 6.32 -1.729 1 98.5 114 PHE A N 1
ATOM 861 C CA . PHE A 1 114 ? 2.039 6.543 -0.346 1 98.5 114 PHE A CA 1
ATOM 862 C C . PHE A 1 114 ? 0.834 6.477 0.585 1 98.5 114 PHE A C 1
ATOM 864 O O . PHE A 1 114 ? 0.828 5.703 1.545 1 98.5 114 PHE A O 1
ATOM 871 N N . PHE A 1 115 ? -0.238 7.18 0.252 1 98.38 115 PHE A N 1
ATOM 872 C CA . PHE A 1 115 ? -1.45 7.184 1.062 1 98.38 115 PHE A CA 1
ATOM 873 C C . PHE A 1 115 ? -2.098 5.805 1.079 1 98.38 115 PHE A C 1
ATOM 875 O O . PHE A 1 115 ? -2.541 5.332 2.129 1 98.38 115 PHE A O 1
ATOM 882 N N . SER A 1 116 ? -2.113 5.152 -0.049 1 98.12 116 SER A N 1
ATOM 883 C CA . SER A 1 116 ? -2.668 3.807 -0.128 1 98.12 116 SER A CA 1
ATOM 884 C C . SER A 1 116 ? -1.973 2.865 0.851 1 98.12 116 SER A C 1
ATOM 886 O O . SER A 1 116 ? -2.633 2.154 1.611 1 98.12 116 SER A O 1
ATOM 888 N N . ASN A 1 117 ? -0.688 2.908 0.871 1 98.69 117 ASN A N 1
ATOM 889 C CA . ASN A 1 117 ? 0.085 2.02 1.732 1 98.69 117 ASN A CA 1
ATOM 890 C C . ASN A 1 117 ? -0.05 2.406 3.203 1 98.69 117 ASN A C 1
ATOM 892 O O . ASN A 1 117 ? -0.179 1.537 4.066 1 98.69 117 ASN A O 1
ATOM 896 N N . LEU A 1 118 ? -0.011 3.73 3.477 1 98.75 118 LEU A N 1
ATOM 897 C CA . LEU A 1 118 ? -0.129 4.184 4.859 1 98.75 118 LEU A CA 1
ATOM 898 C C . LEU A 1 118 ? -1.486 3.805 5.441 1 98.75 118 LEU A C 1
ATOM 900 O O . LEU A 1 118 ? -1.565 3.299 6.562 1 98.75 118 LEU A O 1
ATOM 904 N N . ILE A 1 119 ? -2.531 4.02 4.699 1 98.69 119 ILE A N 1
ATOM 905 C CA . ILE A 1 119 ? -3.877 3.688 5.148 1 98.69 119 ILE A CA 1
ATOM 906 C C . ILE A 1 119 ? -4.004 2.176 5.328 1 98.69 119 ILE A C 1
ATOM 908 O O . ILE A 1 119 ? -4.539 1.704 6.332 1 98.69 119 ILE A O 1
ATOM 912 N N . SER A 1 120 ? -3.477 1.398 4.367 1 98.69 120 SER A N 1
ATOM 913 C CA . SER A 1 120 ? -3.512 -0.058 4.453 1 98.69 120 SER A CA 1
ATOM 914 C C . SER A 1 120 ? -2.818 -0.554 5.719 1 98.69 120 SER A C 1
ATOM 916 O O . SER A 1 120 ? -3.342 -1.422 6.422 1 98.69 120 SER A O 1
ATOM 918 N N . GLN A 1 121 ? -1.646 0.021 5.965 1 97.75 121 GLN A N 1
ATOM 919 C CA . GLN A 1 121 ? -0.853 -0.363 7.129 1 97.75 121 GLN A CA 1
ATOM 920 C C . GLN A 1 121 ? -1.623 -0.122 8.422 1 97.75 121 GLN A C 1
ATOM 922 O O . GLN A 1 121 ? -1.678 -0.997 9.289 1 97.75 121 GLN A O 1
ATOM 927 N N . ALA A 1 122 ? -2.203 1.022 8.586 1 98.06 122 ALA A N 1
ATOM 928 C CA . ALA A 1 122 ? -2.957 1.344 9.797 1 98.06 122 ALA A CA 1
ATOM 929 C C . ALA A 1 122 ? -4.238 0.519 9.875 1 98.06 122 ALA A C 1
ATOM 931 O O . ALA A 1 122 ? -4.613 0.051 10.953 1 98.06 122 ALA A O 1
ATOM 932 N N . TYR A 1 123 ? -4.906 0.3 8.797 1 98.19 123 TYR A N 1
ATOM 933 C CA . TYR A 1 123 ? -6.152 -0.453 8.742 1 98.19 123 TYR A CA 1
ATOM 934 C C . TYR A 1 123 ? -5.957 -1.867 9.273 1 98.19 123 TYR A C 1
ATOM 936 O O . TYR A 1 123 ? -6.809 -2.383 10.008 1 98.19 123 TYR A O 1
ATOM 944 N N . GLN A 1 124 ? -4.824 -2.422 8.984 1 95.06 124 GLN A N 1
ATOM 945 C CA . GLN A 1 124 ? -4.531 -3.795 9.383 1 95.06 124 GLN A CA 1
ATOM 946 C C . GLN A 1 124 ? -4.367 -3.904 10.898 1 95.06 124 GLN A C 1
ATOM 948 O O . GLN A 1 124 ? -4.457 -4.996 11.453 1 95.06 124 GLN A O 1
ATOM 953 N N . THR A 1 125 ? -4.125 -2.768 11.539 1 94.88 125 THR A N 1
ATOM 954 C CA . THR A 1 125 ? -3.938 -2.801 12.984 1 94.88 125 THR A CA 1
ATOM 955 C C . THR A 1 125 ? -5.23 -2.43 13.711 1 94.88 125 THR A C 1
ATOM 957 O O . THR A 1 125 ? -5.223 -2.18 14.914 1 94.88 125 THR A O 1
ATOM 960 N N . GLY A 1 126 ? -6.297 -2.305 12.961 1 96.25 126 GLY A N 1
ATOM 961 C CA . GLY A 1 126 ? -7.602 -2.072 13.562 1 96.25 126 GLY A CA 1
ATOM 962 C C . GLY A 1 126 ? -8.031 -0.617 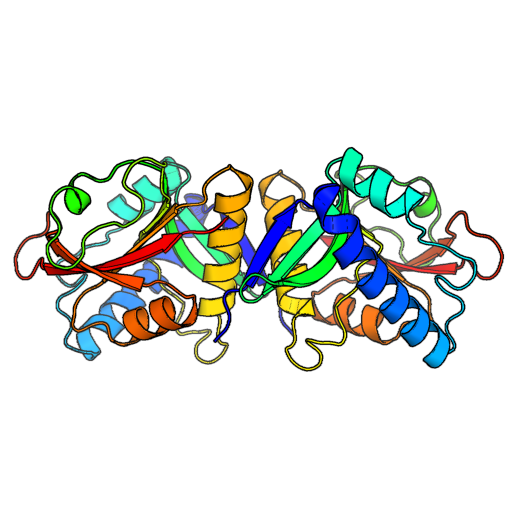13.516 1 96.25 126 GLY A C 1
ATOM 963 O O . GLY A 1 126 ? -9.062 -0.251 14.07 1 96.25 126 GLY A O 1
ATOM 964 N N . ILE A 1 127 ? -7.27 0.23 12.867 1 98.31 127 ILE A N 1
ATOM 965 C CA . ILE A 1 127 ? -7.598 1.648 12.758 1 98.31 127 ILE A CA 1
ATOM 966 C C . ILE A 1 127 ? -8.531 1.869 11.57 1 98.31 127 ILE A C 1
ATOM 968 O O . ILE A 1 127 ? -8.25 1.422 10.453 1 98.31 127 ILE A O 1
ATOM 972 N N . HIS A 1 128 ? -9.656 2.574 11.836 1 98.25 128 HIS A N 1
ATOM 973 C CA . HIS A 1 128 ? -10.609 2.861 10.766 1 98.25 128 HIS A CA 1
ATOM 974 C C . HIS A 1 128 ? -10.93 4.352 10.703 1 98.25 128 HIS A C 1
ATOM 976 O O . HIS A 1 128 ? -11.773 4.773 9.914 1 98.25 128 HIS A O 1
ATOM 982 N N . ASN A 1 129 ? -10.273 5.129 11.562 1 98.75 129 ASN A N 1
ATOM 983 C CA . ASN A 1 129 ? -10.391 6.582 11.672 1 98.75 129 ASN A CA 1
ATOM 984 C C . ASN A 1 129 ? -9.07 7.273 11.352 1 98.75 129 ASN A C 1
ATOM 986 O O . ASN A 1 129 ? -8.055 7.012 12 1 98.75 129 ASN A O 1
ATOM 990 N N . PHE A 1 130 ? -9.117 8.125 10.297 1 98.88 130 PHE A N 1
ATOM 991 C CA . PHE A 1 130 ? -7.898 8.766 9.82 1 98.88 130 PHE A CA 1
ATOM 992 C C . PHE A 1 130 ? -8.062 10.281 9.781 1 98.88 130 PHE A C 1
ATOM 994 O O . PHE A 1 130 ? -9.125 10.789 9.438 1 98.88 130 PHE A O 1
ATOM 1001 N N . ARG A 1 131 ? -7.016 10.977 10.133 1 98.88 131 ARG A N 1
ATOM 1002 C CA . ARG A 1 131 ? -7.051 12.43 10.133 1 98.88 131 ARG A CA 1
ATOM 1003 C C . ARG A 1 131 ? -5.793 13.008 9.5 1 98.88 131 ARG A C 1
ATOM 1005 O O . ARG A 1 131 ? -4.746 12.359 9.477 1 98.88 131 ARG A O 1
ATOM 1012 N N . ILE A 1 132 ? -5.91 14.164 8.961 1 98.62 132 ILE A N 1
ATOM 1013 C CA . ILE A 1 132 ? -4.805 14.961 8.453 1 98.62 132 ILE A CA 1
ATOM 1014 C C . ILE A 1 132 ? -5.125 16.453 8.602 1 98.62 132 ILE A C 1
ATOM 1016 O O . ILE A 1 132 ? -6.297 16.828 8.617 1 98.62 132 ILE A O 1
ATOM 1020 N N . ASP A 1 133 ? -4.16 17.219 8.82 1 98.75 133 ASP A N 1
ATOM 1021 C CA . ASP A 1 133 ? -4.32 18.672 8.812 1 98.75 133 ASP A CA 1
ATOM 1022 C C . ASP A 1 133 ? -3.27 19.344 7.93 1 98.75 133 ASP A C 1
ATOM 1024 O O . ASP A 1 133 ? -2.176 18.797 7.742 1 98.75 133 ASP A O 1
ATOM 1028 N N . THR A 1 134 ? -3.619 20.438 7.367 1 98.31 134 THR A N 1
ATOM 1029 C CA . THR A 1 134 ? -2.695 21.188 6.531 1 98.31 134 THR A CA 1
ATOM 1030 C C . THR A 1 134 ? -3.068 22.672 6.512 1 98.31 134 THR A C 1
ATOM 1032 O O . THR A 1 134 ? -4.191 23.031 6.867 1 98.31 134 THR A O 1
ATOM 1035 N N . HIS A 1 135 ? -2.154 23.484 6.137 1 98.06 135 HIS A N 1
ATOM 1036 C CA . HIS A 1 135 ? -2.369 24.922 6.082 1 98.06 135 HIS A CA 1
ATOM 1037 C C . HIS A 1 135 ? -3.303 25.297 4.938 1 98.06 135 HIS A C 1
ATOM 1039 O O . HIS A 1 135 ? -3.328 24.625 3.904 1 98.06 135 HIS A O 1
ATOM 1045 N N . ASN A 1 136 ? -4.016 26.391 5.078 1 97.62 136 ASN A N 1
ATOM 1046 C CA . ASN A 1 136 ? -4.945 26.875 4.066 1 97.62 136 ASN A CA 1
ATOM 1047 C C . ASN A 1 136 ? -4.246 27.109 2.732 1 97.62 136 ASN A C 1
ATOM 1049 O O . ASN A 1 136 ? -4.855 26.969 1.67 1 97.62 136 ASN A O 1
ATOM 1053 N N . MET A 1 137 ? -2.984 27.422 2.768 1 97.19 137 MET A N 1
ATOM 1054 C CA . MET A 1 137 ? -2.236 27.766 1.562 1 97.19 137 MET A CA 1
ATOM 1055 C C . MET A 1 137 ? -1.695 26.516 0.883 1 97.19 137 MET A C 1
ATOM 1057 O O . MET A 1 137 ? -1.229 26.562 -0.256 1 97.19 137 MET A O 1
ATOM 1061 N N . ASN A 1 138 ? -1.699 25.391 1.572 1 97.19 138 ASN A N 1
ATOM 1062 C CA . ASN A 1 138 ? -1.202 24.141 0.99 1 97.19 138 ASN A CA 1
ATOM 1063 C C . ASN A 1 138 ? -2.264 23.469 0.131 1 97.19 138 ASN A C 1
ATOM 1065 O O . ASN A 1 138 ? -2.816 22.438 0.519 1 97.19 138 ASN A O 1
ATOM 1069 N N . LYS A 1 139 ? -2.439 23.984 -1.085 1 97.12 139 LYS A N 1
ATOM 1070 C CA . LYS A 1 139 ? -3.506 23.531 -1.975 1 97.12 139 LYS A CA 1
ATOM 1071 C C . LYS A 1 139 ? -3.221 22.125 -2.498 1 97.12 139 LYS A C 1
ATOM 1073 O O . LYS A 1 139 ? -4.148 21.344 -2.73 1 97.12 139 LYS A O 1
ATOM 1078 N N . ARG A 1 140 ? -1.978 21.797 -2.574 1 94.5 140 ARG A N 1
ATOM 1079 C CA . ARG A 1 140 ? -1.599 20.453 -3.031 1 94.5 140 ARG A CA 1
ATOM 1080 C C . ARG A 1 140 ? -2.064 19.391 -2.049 1 94.5 140 ARG A C 1
ATOM 1082 O O . ARG A 1 140 ? -2.705 18.406 -2.443 1 94.5 140 ARG A O 1
ATOM 1089 N N . MET A 1 141 ? -1.778 19.594 -0.807 1 96.94 141 MET A N 1
ATOM 1090 C CA . MET A 1 141 ? -2.186 18.625 0.207 1 96.94 141 MET A CA 1
ATOM 1091 C C . MET A 1 141 ? -3.703 18.562 0.329 1 96.94 141 MET A C 1
ATOM 1093 O O . MET A 1 141 ? -4.277 17.5 0.52 1 96.94 141 MET A O 1
ATOM 1097 N N . GLN A 1 142 ? -4.316 19.734 0.171 1 98.06 142 GLN A N 1
ATOM 1098 C CA . GLN A 1 142 ? -5.773 19.766 0.183 1 98.06 142 GLN A CA 1
ATOM 1099 C C . GLN A 1 142 ? -6.352 18.906 -0.94 1 98.06 142 GLN A C 1
ATOM 1101 O O . GLN A 1 142 ? -7.277 18.125 -0.72 1 98.06 142 GLN A O 1
ATOM 1106 N N . ALA A 1 143 ? -5.789 19.031 -2.064 1 96.31 143 ALA A N 1
ATOM 1107 C CA . ALA A 1 143 ? -6.238 18.25 -3.219 1 96.31 143 ALA A CA 1
ATOM 1108 C C . ALA A 1 143 ? -5.996 16.766 -3.012 1 96.31 143 ALA A C 1
ATOM 1110 O O . ALA A 1 143 ? -6.852 15.938 -3.344 1 96.31 143 ALA A O 1
ATOM 1111 N N . ILE A 1 144 ? -4.863 16.391 -2.449 1 95.88 144 ILE A N 1
ATOM 1112 C CA . ILE A 1 144 ? -4.531 15 -2.191 1 95.88 144 ILE A CA 1
ATOM 1113 C C . ILE A 1 144 ? -5.516 14.414 -1.183 1 95.88 144 ILE A C 1
ATOM 1115 O O . ILE A 1 144 ? -6.074 13.336 -1.404 1 95.88 144 ILE A O 1
ATOM 1119 N N . ALA A 1 145 ? -5.73 15.133 -0.089 1 97.25 145 ALA A N 1
ATOM 1120 C CA . ALA A 1 145 ? -6.68 14.672 0.919 1 97.25 145 ALA A CA 1
ATOM 1121 C C . ALA A 1 145 ? -8.055 14.422 0.306 1 97.25 145 ALA A C 1
ATOM 1123 O O . ALA A 1 145 ? -8.656 13.375 0.522 1 97.25 145 ALA A O 1
ATOM 1124 N N . ALA A 1 146 ? -8.477 15.375 -0.5 1 96.31 146 ALA A N 1
ATOM 1125 C CA . ALA A 1 146 ? -9.781 15.266 -1.145 1 96.31 146 ALA A CA 1
ATOM 1126 C C . ALA A 1 146 ? -9.828 14.062 -2.082 1 96.31 146 ALA A C 1
ATOM 1128 O O . ALA A 1 146 ? -10.836 13.352 -2.145 1 96.31 146 ALA A O 1
ATOM 1129 N N . SER A 1 147 ? -8.797 13.852 -2.756 1 95.31 147 SER A N 1
ATOM 1130 C CA . SER A 1 147 ? -8.758 12.773 -3.738 1 95.31 147 SER A CA 1
ATOM 1131 C C . SER A 1 147 ? -8.836 11.414 -3.064 1 95.31 147 SER A C 1
ATOM 1133 O O . SER A 1 147 ? -9.258 10.43 -3.682 1 95.31 147 SER A O 1
ATOM 1135 N N . PHE A 1 148 ? -8.523 11.32 -1.771 1 95.88 148 PHE A N 1
ATOM 1136 C CA . PHE A 1 148 ? -8.555 10.062 -1.04 1 95.88 148 PHE A CA 1
ATOM 1137 C C . PHE A 1 148 ? -9.844 9.938 -0.229 1 95.88 148 PHE A C 1
ATOM 1139 O O . PHE A 1 148 ? -10.023 8.969 0.513 1 95.88 148 PHE A O 1
ATOM 1146 N N . GLY A 1 149 ? -10.664 10.945 -0.31 1 96.62 149 GLY A N 1
ATOM 1147 C CA . GLY A 1 149 ? -11.977 10.836 0.306 1 96.62 149 GLY A CA 1
ATOM 1148 C C . GLY A 1 149 ? -12.039 11.438 1.694 1 96.62 149 GLY A C 1
ATOM 1149 O O . GLY A 1 149 ? -13.047 11.305 2.395 1 96.62 149 GLY A O 1
ATOM 1150 N N . TYR A 1 150 ? -10.93 12.078 2.102 1 98.5 150 TYR A N 1
ATOM 1151 C CA . TYR A 1 150 ? -11.008 12.828 3.352 1 98.5 150 TYR A CA 1
ATOM 1152 C C . TYR A 1 150 ? -12.047 13.945 3.252 1 98.5 150 TYR A C 1
ATOM 1154 O O . TYR A 1 150 ? -12.141 14.617 2.225 1 98.5 150 TYR A O 1
ATOM 1162 N N . GLN A 1 151 ? -12.703 14.148 4.332 1 98.38 151 GLN A N 1
ATOM 1163 C CA . GLN A 1 151 ? -13.695 15.219 4.395 1 98.38 151 GLN A CA 1
ATOM 1164 C C . GLN A 1 151 ? -13.203 16.375 5.258 1 98.38 151 GLN A C 1
ATOM 1166 O O . GLN A 1 151 ? -12.672 16.156 6.352 1 98.38 151 GLN A O 1
ATOM 1171 N N . TYR A 1 152 ? -13.391 17.578 4.711 1 98.69 152 TYR A N 1
ATOM 1172 C CA . TYR A 1 152 ? -13.086 18.75 5.512 1 98.69 152 TYR A CA 1
ATOM 1173 C C . TYR A 1 152 ? -14.008 18.844 6.723 1 98.69 152 TYR A C 1
ATOM 1175 O O . TYR A 1 152 ? -15.227 18.719 6.59 1 98.69 152 TYR A O 1
ATOM 1183 N N . ARG A 1 153 ? -13.375 19.078 7.902 1 98.81 153 ARG A N 1
ATOM 1184 C CA . ARG A 1 153 ? -14.156 19.062 9.133 1 98.81 153 ARG A CA 1
ATOM 1185 C C . ARG A 1 153 ? -14.148 20.422 9.812 1 98.81 153 ARG A C 1
ATOM 1187 O O . ARG A 1 153 ? -14.977 20.688 10.688 1 98.81 153 ARG A O 1
ATOM 1194 N N . GLY A 1 154 ? -13.219 21.234 9.516 1 98.75 154 GLY A N 1
ATOM 1195 C CA . GLY A 1 154 ? -13.109 22.547 10.133 1 98.75 154 GLY A CA 1
ATOM 1196 C C . GLY A 1 154 ? -11.672 22.984 10.352 1 98.75 154 GLY A C 1
ATOM 1197 O O . GLY A 1 154 ? -10.766 22.516 9.656 1 98.75 154 GLY A O 1
ATOM 1198 N N . ILE A 1 155 ? -11.531 23.953 11.281 1 98.81 155 ILE A N 1
ATOM 1199 C CA . ILE A 1 155 ? -10.227 24.547 11.539 1 98.81 155 ILE A CA 1
ATOM 1200 C C . ILE A 1 155 ? -9.75 24.172 12.938 1 98.81 155 ILE A C 1
ATOM 1202 O O . ILE A 1 155 ? -10.523 24.203 13.898 1 98.81 155 ILE A O 1
ATOM 1206 N N . ILE A 1 156 ? -8.562 23.672 13.031 1 98.75 156 ILE A N 1
ATOM 1207 C CA . ILE A 1 156 ? -7.883 23.453 14.305 1 98.75 156 ILE A CA 1
ATOM 1208 C C . ILE A 1 156 ? -6.672 24.375 14.406 1 98.75 156 ILE A C 1
ATOM 1210 O O . ILE A 1 156 ? -6.312 25.047 13.438 1 98.75 156 ILE A O 1
ATOM 1214 N N . HIS A 1 157 ? -6.055 24.453 15.617 1 98.06 157 HIS A N 1
ATOM 1215 C CA . HIS A 1 157 ? -4.836 25.219 15.844 1 98.06 157 HIS A CA 1
ATOM 1216 C C . HIS A 1 157 ? -3.738 24.359 16.453 1 98.06 157 HIS A C 1
ATOM 1218 O O . HIS A 1 157 ? -3.939 23.734 17.5 1 98.06 157 HIS A O 1
ATOM 1224 N N . VAL A 1 158 ? -2.682 24.297 15.734 1 96.38 158 VAL A N 1
ATOM 1225 C CA . VAL A 1 158 ? -1.58 23.469 16.219 1 96.38 158 VAL A CA 1
ATOM 1226 C C . VAL A 1 158 ? -0.703 24.281 17.172 1 96.38 158 VAL A C 1
ATOM 1228 O O . VAL A 1 158 ? -0.774 25.516 17.203 1 96.38 158 VAL A O 1
ATOM 1231 N N . ALA A 1 159 ? 0.156 23.562 17.984 1 90.75 159 ALA A N 1
ATOM 1232 C CA . ALA A 1 159 ? 1.024 24.203 18.969 1 90.75 159 ALA A CA 1
ATOM 1233 C C . ALA A 1 159 ? 2.279 24.766 18.312 1 90.75 159 ALA A C 1
ATOM 1235 O O . ALA A 1 159 ? 3.395 24.328 18.609 1 90.75 159 ALA A O 1
ATOM 1236 N N . GLU A 1 160 ? 2.158 25.609 17.328 1 87.06 160 GLU A N 1
ATOM 1237 C CA . GLU A 1 160 ? 3.221 26.312 16.625 1 87.06 160 GLU A CA 1
ATOM 1238 C C . GLU A 1 160 ? 3.02 27.828 16.688 1 87.06 160 GLU A C 1
ATOM 1240 O O . GLU A 1 160 ? 1.887 28.312 16.781 1 87.06 160 GLU A O 1
ATOM 1245 N N . PRO A 1 161 ? 4.098 28.531 16.703 1 86.88 161 PRO A N 1
ATOM 1246 C CA . PRO A 1 161 ? 3.947 29.984 16.719 1 86.88 161 PRO A CA 1
ATOM 1247 C C . PRO A 1 161 ? 3.461 30.547 15.383 1 86.88 161 PRO A C 1
ATOM 1249 O O . PRO A 1 161 ? 3.588 29.875 14.352 1 86.88 161 PRO A O 1
ATOM 1252 N N . GLY A 1 162 ? 2.826 31.766 15.398 1 89.5 162 GLY A N 1
ATOM 1253 C CA . GLY A 1 162 ? 2.406 32.406 14.164 1 89.5 162 GLY A CA 1
ATOM 1254 C C . GLY A 1 162 ? 1.088 31.875 13.633 1 89.5 162 GLY A C 1
ATOM 1255 O O . GLY A 1 162 ? 0.149 31.656 14.398 1 89.5 162 GLY A O 1
ATOM 1256 N N . ASP A 1 163 ? 1.025 31.859 12.352 1 93.88 163 ASP A N 1
ATOM 1257 C CA . ASP A 1 163 ? -0.154 31.312 11.688 1 93.88 163 ASP A CA 1
ATOM 1258 C C . ASP A 1 163 ? -0.264 29.812 11.922 1 93.88 163 ASP A C 1
ATOM 1260 O O . ASP A 1 163 ? 0.321 29.016 11.18 1 93.88 163 ASP A O 1
ATOM 1264 N N . ASN A 1 164 ? -1.113 29.484 12.906 1 95.81 164 ASN A N 1
ATOM 1265 C CA . ASN A 1 164 ? -1.143 28.094 13.352 1 95.81 164 ASN A CA 1
ATOM 1266 C C . ASN A 1 164 ? -2.475 27.438 13.023 1 95.81 164 ASN A C 1
ATOM 1268 O O . ASN A 1 164 ? -2.76 26.344 13.516 1 95.81 164 ASN A O 1
ATOM 1272 N N . ALA A 1 165 ? -3.277 28.156 12.297 1 97.88 165 ALA A N 1
ATOM 1273 C CA . ALA A 1 165 ? -4.539 27.562 11.859 1 97.88 165 ALA A CA 1
ATOM 1274 C C . ALA A 1 165 ? -4.305 26.5 10.789 1 97.88 165 ALA A C 1
ATOM 1276 O O . ALA A 1 165 ? -3.48 26.688 9.898 1 97.88 165 ALA A O 1
ATOM 1277 N N . ARG A 1 166 ? -4.977 25.391 10.93 1 98.56 166 ARG A N 1
ATOM 1278 C CA . ARG A 1 166 ? -4.926 24.297 9.961 1 98.56 166 ARG A CA 1
ATOM 1279 C C . ARG A 1 166 ? -6.332 23.859 9.562 1 98.56 166 ARG A C 1
ATOM 1281 O O . ARG A 1 166 ? -7.227 23.781 10.406 1 98.56 166 ARG A O 1
ATOM 1288 N N . ARG A 1 167 ? -6.469 23.641 8.242 1 98.75 167 ARG A N 1
ATOM 1289 C CA . ARG A 1 167 ? -7.645 22.906 7.793 1 98.75 167 ARG A CA 1
ATOM 1290 C C . ARG A 1 167 ? -7.547 21.438 8.188 1 98.75 167 ARG A C 1
ATOM 1292 O O . ARG A 1 167 ? -6.547 20.766 7.898 1 98.75 167 ARG A O 1
ATOM 1299 N N . ALA A 1 168 ? -8.586 20.922 8.836 1 98.81 168 ALA A N 1
ATOM 1300 C CA . ALA A 1 168 ? -8.578 19.562 9.336 1 98.81 168 ALA A CA 1
ATOM 1301 C C . ALA A 1 168 ? -9.508 18.672 8.516 1 98.81 168 ALA A C 1
ATOM 1303 O O . ALA A 1 168 ? -10.602 19.078 8.133 1 98.81 168 ALA A O 1
ATOM 1304 N N . TYR A 1 169 ? -9.039 17.484 8.219 1 98.88 169 TYR A N 1
ATOM 1305 C CA . TYR A 1 169 ? -9.766 16.516 7.406 1 98.88 169 TYR A CA 1
ATOM 1306 C C . TYR A 1 169 ? -9.844 15.172 8.109 1 98.88 169 TYR A C 1
ATOM 1308 O O . TYR A 1 169 ? -8.961 14.82 8.898 1 98.88 169 TYR A O 1
ATOM 1316 N N . GLU A 1 170 ? -10.883 14.461 7.766 1 98.81 170 GLU A N 1
ATOM 1317 C CA . GLU A 1 170 ? -11.133 13.164 8.391 1 98.81 170 GLU A CA 1
ATOM 1318 C C . GLU A 1 170 ? -11.594 12.133 7.363 1 98.81 170 GLU A C 1
ATOM 1320 O O . GLU A 1 170 ? -12.359 12.461 6.453 1 98.81 170 GLU A O 1
ATOM 1325 N N . LEU A 1 171 ? -11.109 10.938 7.465 1 98.81 171 LEU A N 1
ATOM 1326 C CA . LEU A 1 171 ? -11.539 9.773 6.688 1 98.81 171 LEU A CA 1
ATOM 1327 C C . LEU A 1 171 ? -11.977 8.641 7.602 1 98.81 171 LEU A C 1
ATOM 1329 O O . LEU A 1 171 ? -11.188 8.156 8.414 1 98.81 171 LEU A O 1
ATOM 1333 N N . ASN A 1 172 ? -13.211 8.258 7.539 1 98.44 172 ASN A N 1
ATOM 1334 C CA . ASN A 1 172 ? -13.742 7.141 8.312 1 98.44 172 ASN A CA 1
ATOM 1335 C C . ASN A 1 172 ? -14.062 5.941 7.422 1 98.44 172 ASN A C 1
ATOM 1337 O O . ASN A 1 172 ? -14.867 6.051 6.488 1 98.44 172 ASN A O 1
ATOM 1341 N N . LEU A 1 173 ? -13.469 4.848 7.734 1 97.69 173 LEU A N 1
ATOM 1342 C CA . LEU A 1 173 ? -13.672 3.629 6.957 1 97.69 173 LEU A CA 1
ATOM 1343 C C . LEU A 1 173 ? -14.453 2.596 7.754 1 97.69 173 LEU A C 1
ATOM 1345 O O . LEU A 1 173 ? -14.641 2.748 8.969 1 97.69 173 LEU A O 1
ATOM 1349 N N . ASP A 1 174 ? -14.992 1.559 7.074 1 90.5 174 ASP A N 1
ATOM 1350 C CA . ASP A 1 174 ? -15.758 0.497 7.727 1 90.5 174 ASP A CA 1
ATOM 1351 C C . ASP A 1 174 ? -14.828 -0.509 8.406 1 90.5 174 ASP A C 1
ATOM 1353 O O . ASP A 1 174 ? -13.68 -0.686 7.984 1 90.5 174 ASP A O 1
ATOM 1357 N N . MET B 1 1 ? -9.344 11.336 -7.855 1 75.19 1 MET B N 1
ATOM 1358 C CA . MET B 1 1 ? -8.688 10.039 -7.695 1 75.19 1 MET B CA 1
ATOM 1359 C C . MET B 1 1 ? -9.359 9.227 -6.59 1 75.19 1 MET B C 1
ATOM 1361 O O . MET B 1 1 ? -10.273 9.711 -5.926 1 75.19 1 MET B O 1
ATOM 1365 N N . SER B 1 2 ? -9.148 7.844 -6.551 1 88.44 2 SER B N 1
ATOM 1366 C CA . SER B 1 2 ? -9.883 6.84 -5.789 1 88.44 2 SER B CA 1
ATOM 1367 C C . SER B 1 2 ? -9.133 6.457 -4.516 1 88.44 2 SER B C 1
ATOM 1369 O O . SER B 1 2 ? -7.906 6.559 -4.453 1 88.44 2 SER B O 1
ATOM 1371 N N . LEU B 1 3 ? -9.898 6.328 -3.428 1 96.5 3 LEU B N 1
ATOM 1372 C CA . LEU B 1 3 ? -9.344 5.695 -2.232 1 96.5 3 LEU B CA 1
ATOM 1373 C C . LEU B 1 3 ? -9.062 4.219 -2.48 1 96.5 3 LEU B C 1
ATOM 1375 O O . LEU B 1 3 ? -9.984 3.443 -2.748 1 96.5 3 LEU B O 1
ATOM 1379 N N . ILE B 1 4 ? -7.797 3.834 -2.428 1 97.69 4 ILE B N 1
ATOM 1380 C CA . ILE B 1 4 ? -7.363 2.461 -2.666 1 97.69 4 ILE B CA 1
ATOM 1381 C C . ILE B 1 4 ? -6.609 1.94 -1.443 1 97.69 4 ILE B C 1
ATOM 1383 O O . ILE B 1 4 ? -5.676 2.586 -0.961 1 97.69 4 ILE B O 1
ATOM 1387 N N . TYR B 1 5 ? -6.98 0.849 -0.872 1 98.5 5 TYR B N 1
ATOM 1388 C CA . TYR B 1 5 ? -6.25 0.293 0.263 1 98.5 5 TYR B CA 1
ATOM 1389 C C . TYR B 1 5 ? -6.477 -1.209 0.374 1 98.5 5 TYR B C 1
ATOM 1391 O O . TYR B 1 5 ? -7.359 -1.761 -0.287 1 98.5 5 TYR B O 1
ATOM 1399 N N . LEU B 1 6 ? -5.691 -1.914 1.109 1 98.69 6 LEU B N 1
ATOM 1400 C CA . LEU B 1 6 ? -5.688 -3.357 1.327 1 98.69 6 LEU B CA 1
ATOM 1401 C C . LEU B 1 6 ? -6.477 -3.719 2.582 1 98.69 6 LEU B C 1
ATOM 1403 O O . LEU B 1 6 ? -6.344 -3.059 3.615 1 98.69 6 LEU B O 1
ATOM 1407 N N . ARG B 1 7 ? -7.258 -4.656 2.492 1 98 7 ARG B N 1
ATOM 1408 C CA . ARG B 1 7 ? -8.047 -5.164 3.609 1 98 7 ARG B CA 1
ATOM 1409 C C . ARG B 1 7 ? -8.047 -6.688 3.637 1 98 7 ARG B C 1
ATOM 1411 O O . ARG B 1 7 ? -8.141 -7.332 2.592 1 98 7 ARG B O 1
ATOM 1418 N N . GLN B 1 8 ? -7.973 -7.297 4.848 1 98.06 8 GLN B N 1
ATOM 1419 C CA . GLN B 1 8 ? -8.133 -8.742 4.941 1 98.06 8 GLN B CA 1
ATOM 1420 C C . GLN B 1 8 ? -9.562 -9.164 4.605 1 98.06 8 GLN B C 1
ATOM 1422 O O . GLN B 1 8 ? -10.516 -8.508 5.023 1 98.06 8 GLN B O 1
ATOM 1427 N N . ALA B 1 9 ? -9.664 -10.234 3.904 1 98.69 9 ALA B N 1
ATOM 1428 C CA . ALA B 1 9 ? -10.984 -10.734 3.545 1 98.69 9 ALA B CA 1
ATOM 1429 C C . ALA B 1 9 ? -11.641 -11.453 4.723 1 98.69 9 ALA B C 1
ATOM 1431 O O . ALA B 1 9 ? -10.945 -12.016 5.57 1 98.69 9 ALA B O 1
ATOM 1432 N N . THR B 1 10 ? -12.938 -11.375 4.812 1 98.31 10 THR B N 1
ATOM 1433 C CA . THR B 1 10 ? -13.75 -12.188 5.703 1 98.31 10 THR B CA 1
ATOM 1434 C C . THR B 1 10 ? -14.727 -13.055 4.906 1 98.31 10 THR B C 1
ATOM 1436 O O . THR B 1 10 ? -14.875 -12.867 3.697 1 98.31 10 THR B O 1
ATOM 1439 N N . LEU B 1 11 ? -15.375 -13.961 5.621 1 98.62 11 LEU B N 1
ATOM 1440 C CA . LEU B 1 11 ? -16.312 -14.844 4.934 1 98.62 11 LEU B CA 1
ATOM 1441 C C . LEU B 1 11 ? -17.469 -14.055 4.336 1 98.62 11 LEU B C 1
ATOM 1443 O O . LEU B 1 11 ? -18.062 -14.469 3.334 1 98.62 11 LEU B O 1
ATOM 1447 N N . ALA B 1 12 ? -17.766 -12.898 4.887 1 98.31 12 ALA B N 1
ATOM 1448 C CA . ALA B 1 12 ? -18.828 -12.047 4.367 1 98.31 12 ALA B CA 1
ATOM 1449 C C . ALA B 1 12 ? -18.484 -11.516 2.979 1 98.31 12 ALA B C 1
ATOM 1451 O O . ALA B 1 12 ? -19.359 -11.031 2.258 1 98.31 12 ALA B O 1
ATOM 1452 N N . ASP B 1 13 ? -17.234 -11.625 2.535 1 98.62 13 ASP B N 1
ATOM 1453 C CA . ASP B 1 13 ? -16.781 -11.094 1.249 1 98.62 13 ASP B CA 1
ATOM 1454 C C . ASP B 1 13 ? -16.891 -12.156 0.154 1 98.62 13 ASP B C 1
ATOM 1456 O O . ASP B 1 13 ? -16.719 -11.852 -1.028 1 98.62 13 ASP B O 1
ATOM 1460 N N . LEU B 1 14 ? -17.234 -13.391 0.506 1 98.56 14 LEU B N 1
ATOM 1461 C CA . LEU B 1 14 ? -17.219 -14.508 -0.43 1 98.56 14 LEU B CA 1
ATOM 1462 C C . LEU B 1 14 ? -18.094 -14.219 -1.638 1 98.56 14 LEU B C 1
ATOM 1464 O O . LEU B 1 14 ? -17.672 -14.406 -2.781 1 98.56 14 LEU B O 1
ATOM 1468 N N . PRO B 1 15 ? -19.312 -13.648 -1.416 1 98.38 15 PRO B N 1
ATOM 1469 C CA . PRO B 1 15 ? -20.188 -13.406 -2.568 1 98.38 15 PRO B CA 1
ATOM 1470 C C . PRO B 1 15 ? -19.594 -12.414 -3.561 1 98.38 15 PRO B C 1
ATOM 1472 O O . PRO B 1 15 ? -19.953 -12.414 -4.738 1 98.38 15 PRO B O 1
ATOM 1475 N N . THR B 1 16 ? -18.719 -11.555 -3.076 1 98.44 16 THR B N 1
ATOM 1476 C CA . THR B 1 16 ? -18.094 -10.57 -3.947 1 98.44 16 THR B CA 1
ATOM 1477 C C . THR B 1 16 ? -16.812 -11.141 -4.57 1 98.44 16 THR B C 1
ATOM 1479 O O . THR B 1 16 ? -16.484 -10.828 -5.719 1 98.44 16 THR B O 1
ATOM 1482 N N . ILE B 1 17 ? -16.094 -11.992 -3.861 1 98.69 17 ILE B N 1
ATOM 1483 C CA . ILE B 1 17 ? -14.82 -12.555 -4.301 1 98.69 17 ILE B CA 1
ATOM 1484 C C . ILE B 1 17 ? -15.062 -13.562 -5.426 1 98.69 17 ILE B C 1
ATOM 1486 O O . ILE B 1 17 ? -14.336 -13.57 -6.422 1 98.69 17 ILE B O 1
ATOM 1490 N N . MET B 1 18 ? -16.109 -14.414 -5.316 1 98.62 18 MET B N 1
ATOM 1491 C CA . MET B 1 18 ? -16.281 -15.562 -6.203 1 98.62 18 MET B CA 1
ATOM 1492 C C . MET B 1 18 ? -16.562 -15.109 -7.633 1 98.62 18 MET B C 1
ATOM 1494 O O . MET B 1 18 ? -16.016 -15.672 -8.586 1 98.62 18 MET B O 1
ATOM 1498 N N . PRO B 1 19 ? -17.375 -14.008 -7.828 1 98.38 19 PRO B N 1
ATOM 1499 C CA . PRO B 1 19 ? -17.531 -13.5 -9.195 1 98.38 19 PRO B CA 1
ATOM 1500 C C . PRO B 1 19 ? -16.219 -12.984 -9.789 1 98.38 19 PRO B C 1
ATOM 1502 O O . PRO B 1 19 ? -15.984 -13.125 -10.992 1 98.38 19 PRO B O 1
ATOM 1505 N N . ILE B 1 20 ? -15.375 -12.375 -8.992 1 98.56 20 ILE B N 1
ATOM 1506 C CA . ILE B 1 20 ? -14.078 -11.898 -9.469 1 98.56 20 ILE B CA 1
ATOM 1507 C C . ILE B 1 20 ? -13.234 -13.078 -9.93 1 98.56 20 ILE B C 1
ATOM 1509 O O . ILE B 1 20 ? -12.625 -13.031 -11 1 98.56 20 ILE B O 1
ATOM 1513 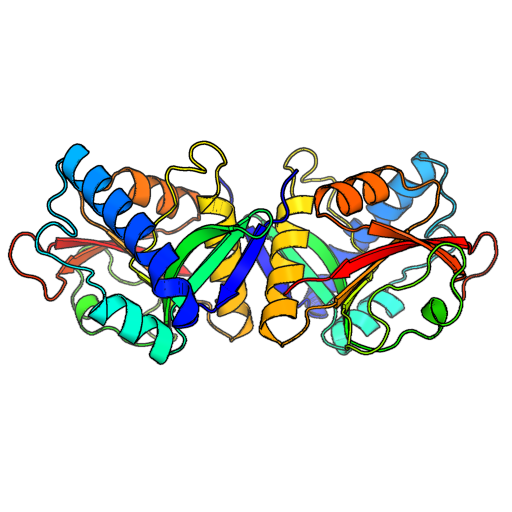N N . ILE B 1 21 ? -13.227 -14.117 -9.148 1 98.44 21 ILE B N 1
ATOM 1514 C CA . ILE B 1 21 ? -12.492 -15.336 -9.469 1 98.44 21 ILE B CA 1
ATOM 1515 C C . ILE B 1 21 ? -13.047 -15.953 -10.75 1 98.44 21 ILE B C 1
ATOM 1517 O O . ILE B 1 21 ? -12.297 -16.344 -11.648 1 98.44 21 ILE B O 1
ATOM 1521 N N . ALA B 1 22 ? -14.359 -16 -10.859 1 98 22 ALA B N 1
ATOM 1522 C CA . ALA B 1 22 ? -15.008 -16.578 -12.039 1 98 22 ALA B CA 1
ATOM 1523 C C . ALA B 1 22 ? -14.617 -15.812 -13.305 1 98 22 ALA B C 1
ATOM 1525 O O . ALA B 1 22 ? -14.352 -16.406 -14.344 1 98 22 ALA B O 1
ATOM 1526 N N . ASN B 1 23 ? -14.625 -14.555 -13.188 1 97.69 23 ASN B N 1
ATOM 1527 C CA . ASN B 1 23 ? -14.234 -13.734 -14.328 1 97.69 23 ASN B CA 1
ATOM 1528 C C . ASN B 1 23 ? -12.773 -13.953 -14.711 1 97.69 23 ASN B C 1
ATOM 1530 O O . ASN B 1 23 ? -12.438 -14 -15.891 1 97.69 23 ASN B O 1
ATOM 1534 N N . ALA B 1 24 ? -11.906 -14.023 -13.711 1 97.19 24 ALA B N 1
ATOM 1535 C CA . ALA B 1 24 ? -10.484 -14.281 -13.969 1 97.19 24 ALA B CA 1
ATOM 1536 C C . ALA B 1 24 ? -10.289 -15.625 -14.656 1 97.19 24 ALA B C 1
ATOM 1538 O O . ALA B 1 24 ? -9.469 -15.742 -15.57 1 97.19 24 ALA B O 1
ATOM 1539 N N . LYS B 1 25 ? -11.055 -16.625 -14.281 1 97.12 25 LYS B N 1
ATOM 1540 C CA . LYS B 1 25 ? -11.016 -17.922 -14.945 1 97.12 25 LYS B CA 1
ATOM 1541 C C . LYS B 1 25 ? -11.391 -17.797 -16.422 1 97.12 25 LYS B C 1
ATOM 1543 O O . LYS B 1 25 ? -10.742 -18.391 -17.281 1 97.12 25 LYS B O 1
ATOM 1548 N N . ALA B 1 26 ? -12.422 -17.062 -16.641 1 97.06 26 ALA B N 1
ATOM 1549 C CA . ALA B 1 26 ? -12.898 -16.859 -18 1 97.06 26 ALA B CA 1
ATOM 1550 C C . ALA B 1 26 ? -11.844 -16.156 -18.859 1 97.06 26 ALA B C 1
ATOM 1552 O O . ALA B 1 26 ? -11.672 -16.469 -20.031 1 97.06 26 ALA B O 1
ATOM 1553 N N . LEU B 1 27 ? -11.195 -15.203 -18.266 1 95.56 27 LEU B N 1
ATOM 1554 C CA . LEU B 1 27 ? -10.148 -14.477 -18.984 1 95.56 27 LEU B CA 1
ATOM 1555 C C . LEU B 1 27 ? -8.984 -15.391 -19.344 1 95.56 27 LEU B C 1
ATOM 1557 O O . LEU B 1 27 ? -8.461 -15.336 -20.453 1 95.56 27 LEU B O 1
ATOM 1561 N N . LEU B 1 28 ? -8.555 -16.219 -18.375 1 96 28 LEU B N 1
ATOM 1562 C CA . LEU B 1 28 ? -7.5 -17.188 -18.625 1 96 28 LEU B CA 1
ATOM 1563 C C . LEU B 1 28 ? -7.891 -18.141 -19.766 1 96 28 LEU B C 1
ATOM 1565 O O . LEU B 1 28 ? -7.074 -18.438 -20.641 1 96 28 LEU B O 1
ATOM 1569 N N . LYS B 1 29 ? -9.109 -18.562 -19.734 1 96.12 29 LYS B N 1
ATOM 1570 C CA . LYS B 1 29 ? -9.617 -19.422 -20.797 1 96.12 29 LYS B CA 1
ATOM 1571 C C . LYS B 1 29 ? -9.531 -18.734 -22.156 1 96.12 29 LYS B C 1
ATOM 1573 O O . LYS B 1 29 ? -9.078 -19.328 -23.141 1 96.12 29 LYS B O 1
ATOM 1578 N N . ALA B 1 30 ? -9.969 -17.516 -22.188 1 96.31 30 ALA B N 1
ATOM 1579 C CA . ALA B 1 30 ? -9.961 -16.734 -23.422 1 96.31 30 ALA B CA 1
ATOM 1580 C C . ALA B 1 30 ? -8.539 -16.578 -23.953 1 96.31 30 ALA B C 1
ATOM 1582 O O . ALA B 1 30 ? -8.328 -16.516 -25.172 1 96.31 30 ALA B O 1
ATOM 1583 N N . ASP B 1 31 ? -7.613 -16.531 -23.047 1 95.31 31 ASP B N 1
ATOM 1584 C CA . ASP B 1 31 ? -6.207 -16.391 -23.406 1 95.31 31 ASP B CA 1
ATOM 1585 C C . ASP B 1 31 ? -5.598 -17.734 -23.797 1 95.31 31 ASP B C 1
ATOM 1587 O O . ASP B 1 31 ? -4.418 -17.812 -24.141 1 95.31 31 ASP B O 1
ATOM 1591 N N . GLY B 1 32 ? -6.379 -18.812 -23.688 1 95.25 32 GLY B N 1
ATOM 1592 C CA . GLY B 1 32 ? -5.934 -20.141 -24.062 1 95.25 32 GLY B CA 1
ATOM 1593 C C . GLY B 1 32 ? -5.195 -20.859 -22.953 1 95.25 32 GLY B C 1
ATOM 1594 O O . GLY B 1 32 ? -4.648 -21.953 -23.172 1 95.25 32 GLY B O 1
ATOM 1595 N N . SER B 1 33 ? -5.195 -20.25 -21.797 1 94.88 33 SER B N 1
ATOM 1596 C CA . SER B 1 33 ? -4.496 -20.859 -20.656 1 94.88 33 SER B CA 1
ATOM 1597 C C . SER B 1 33 ? -5.32 -21.984 -20.031 1 94.88 33 SER B C 1
ATOM 1599 O O . SER B 1 33 ? -6.52 -21.812 -19.797 1 94.88 33 SER B O 1
ATOM 1601 N N . PRO B 1 34 ? -4.684 -23.094 -19.766 1 94.5 34 PRO B N 1
ATOM 1602 C CA . PRO B 1 34 ? -5.406 -24.156 -19.047 1 94.5 34 PRO B CA 1
ATOM 1603 C C . PRO B 1 34 ? -5.508 -23.906 -17.547 1 94.5 34 PRO B C 1
ATOM 1605 O O . PRO B 1 34 ? -6.168 -24.672 -16.844 1 94.5 34 PRO B O 1
ATOM 1608 N N . GLN B 1 35 ? -4.836 -22.844 -17.031 1 94.06 35 GLN B N 1
ATOM 1609 C CA . GLN B 1 35 ? -4.895 -22.531 -15.602 1 94.06 35 GLN B CA 1
ATOM 1610 C C . GLN B 1 35 ? -6.332 -22.297 -15.148 1 94.06 35 GLN B C 1
ATOM 1612 O O . GLN B 1 35 ? -7.105 -21.641 -15.852 1 94.06 35 GLN B O 1
ATOM 1617 N N . TRP B 1 36 ? -6.691 -22.875 -14.008 1 94.12 36 TRP B N 1
ATOM 1618 C CA . TRP B 1 36 ? -7.926 -22.625 -13.273 1 94.12 36 TRP B CA 1
ATOM 1619 C C . TRP B 1 36 ? -9.141 -23.094 -14.062 1 94.12 36 TRP B C 1
ATOM 1621 O O . TRP B 1 36 ? -10.242 -22.562 -13.898 1 94.12 36 TRP B O 1
ATOM 1631 N N . GLN B 1 37 ? -8.938 -24.094 -14.984 1 94.5 37 GLN B N 1
ATOM 1632 C CA . GLN B 1 37 ? -10.039 -24.531 -15.844 1 94.5 37 GLN B CA 1
ATOM 1633 C C . GLN B 1 37 ? -10.578 -25.891 -15.391 1 94.5 37 GLN B C 1
ATOM 1635 O O . GLN B 1 37 ? -11.32 -26.547 -16.125 1 94.5 37 GLN B O 1
ATOM 1640 N N . ASP B 1 38 ? -10.273 -26.281 -14.266 1 92.81 38 ASP B N 1
ATOM 1641 C CA . ASP B 1 38 ? -10.688 -27.578 -13.758 1 92.81 38 ASP B CA 1
ATOM 1642 C C . ASP B 1 38 ? -11.578 -27.422 -12.523 1 92.81 38 ASP B C 1
ATOM 1644 O O . ASP B 1 38 ? -11.742 -28.375 -11.75 1 92.81 38 ASP B O 1
ATOM 1648 N N . GLY B 1 39 ? -12.07 -26.234 -12.344 1 91.88 39 GLY B N 1
ATOM 1649 C CA . GLY B 1 39 ? -12.93 -25.969 -11.203 1 91.88 39 GLY B CA 1
ATOM 1650 C C . GLY B 1 39 ? -12.227 -25.188 -10.094 1 91.88 39 GLY B C 1
ATOM 1651 O O . GLY B 1 39 ? -12.875 -24.516 -9.297 1 91.88 39 GLY B O 1
ATOM 1652 N N . TYR B 1 40 ? -10.898 -25.297 -10.094 1 93.81 40 TYR B N 1
ATOM 1653 C CA . TYR B 1 40 ? -10.055 -24.531 -9.172 1 93.81 40 TYR B CA 1
ATOM 1654 C C . TYR B 1 40 ? -9.695 -23.172 -9.75 1 93.81 40 TYR B C 1
ATOM 1656 O O . TYR B 1 40 ? -9.523 -23.031 -10.961 1 93.81 40 TYR B O 1
ATOM 1664 N N . PRO B 1 41 ? -9.625 -22.266 -8.781 1 96.31 41 PRO B N 1
ATOM 1665 C CA . PRO B 1 41 ? -9.969 -22.234 -7.355 1 96.31 41 PRO B CA 1
ATOM 1666 C C . PRO B 1 41 ? -11.477 -22.203 -7.109 1 96.31 41 PRO B C 1
ATOM 1668 O O . PRO B 1 41 ? -12.203 -21.5 -7.816 1 96.31 41 PRO B O 1
ATOM 1671 N N . ASP B 1 42 ? -11.945 -23 -6.184 1 97.12 42 ASP B N 1
ATOM 1672 C CA . ASP B 1 42 ? -13.359 -23.031 -5.824 1 97.12 42 ASP B CA 1
ATOM 1673 C C . ASP B 1 42 ? -13.609 -22.312 -4.504 1 97.12 42 ASP B C 1
ATOM 1675 O O . ASP B 1 42 ? -12.688 -21.734 -3.914 1 97.12 42 ASP B O 1
ATOM 1679 N N . GLU B 1 43 ? -14.875 -22.25 -4.148 1 98.06 43 GLU B N 1
ATOM 1680 C CA . GLU B 1 43 ? -15.25 -21.531 -2.938 1 98.06 43 GLU B CA 1
ATOM 1681 C C . GLU B 1 43 ? -14.531 -22.094 -1.715 1 98.06 43 GLU B C 1
ATOM 1683 O O . GLU B 1 43 ? -14.172 -21.359 -0.801 1 98.06 43 GLU B O 1
ATOM 1688 N N . ALA B 1 44 ? -14.312 -23.406 -1.699 1 98.38 44 ALA B N 1
ATOM 1689 C CA . ALA B 1 44 ? -13.609 -24.047 -0.584 1 98.38 44 ALA B CA 1
ATOM 1690 C C . ALA B 1 44 ? -12.18 -23.516 -0.464 1 98.38 44 ALA B C 1
ATOM 1692 O O . ALA B 1 44 ? -11.703 -23.25 0.64 1 98.38 44 ALA B O 1
ATOM 1693 N N . ALA B 1 45 ? -11.484 -23.406 -1.57 1 97.88 45 ALA B N 1
ATOM 1694 C CA . ALA B 1 45 ? -10.117 -22.891 -1.577 1 97.88 45 ALA B CA 1
ATOM 1695 C C . ALA B 1 45 ? -10.062 -21.469 -1.057 1 97.88 45 ALA B C 1
ATOM 1697 O O . ALA B 1 45 ? -9.211 -21.125 -0.23 1 97.88 45 ALA B O 1
ATOM 1698 N N . ILE B 1 46 ? -11.008 -20.641 -1.521 1 98.62 46 ILE B N 1
ATOM 1699 C CA . ILE B 1 46 ? -11.055 -19.234 -1.104 1 98.62 46 ILE B CA 1
ATOM 1700 C C . ILE B 1 46 ? -11.414 -19.156 0.379 1 98.62 46 ILE B C 1
ATOM 1702 O O . ILE B 1 46 ? -10.82 -18.359 1.122 1 98.62 46 ILE B O 1
ATOM 1706 N N . THR B 1 47 ? -12.32 -19.984 0.817 1 98.81 47 THR B N 1
ATOM 1707 C CA . THR B 1 47 ? -12.695 -20.047 2.225 1 98.81 47 THR B CA 1
ATOM 1708 C C . THR B 1 47 ? -11.492 -20.422 3.09 1 98.81 47 THR B C 1
ATOM 1710 O O . THR B 1 47 ? -11.289 -19.828 4.156 1 98.81 47 THR B O 1
ATOM 1713 N N . ALA B 1 48 ? -10.727 -21.359 2.645 1 98.62 48 A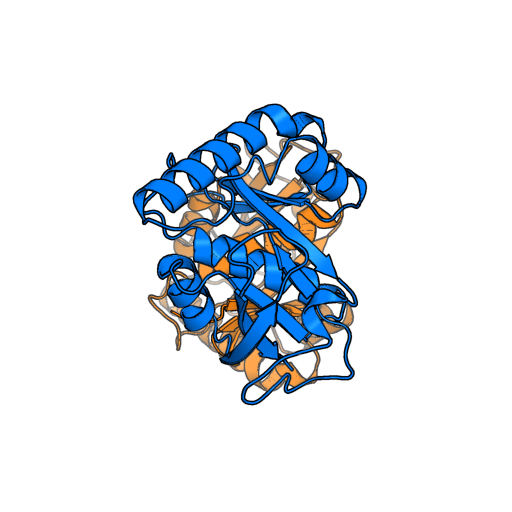LA B N 1
ATOM 1714 C CA . ALA B 1 48 ? -9.531 -21.781 3.377 1 98.62 48 ALA B CA 1
ATOM 1715 C C . ALA B 1 48 ? -8.539 -20.625 3.492 1 98.62 48 ALA B C 1
ATOM 1717 O O . ALA B 1 48 ? -7.953 -20.406 4.555 1 98.62 48 ALA B O 1
ATOM 1718 N N . ASP B 1 49 ? -8.32 -19.875 2.375 1 98.62 49 ASP B N 1
ATOM 1719 C CA . ASP B 1 49 ? -7.449 -18.703 2.408 1 98.62 49 ASP B CA 1
ATOM 1720 C C . ASP B 1 49 ? -7.906 -17.719 3.469 1 98.62 49 ASP B C 1
ATOM 1722 O O . ASP B 1 49 ? -7.086 -17.172 4.219 1 98.62 49 ASP B O 1
ATOM 1726 N N . ILE B 1 50 ? -9.227 -17.453 3.51 1 98.69 50 ILE B N 1
ATOM 1727 C CA . ILE B 1 50 ? -9.812 -16.484 4.438 1 98.69 50 ILE B CA 1
ATOM 1728 C C . ILE B 1 50 ? -9.617 -16.969 5.875 1 98.69 50 ILE B C 1
ATOM 1730 O O . ILE B 1 50 ? -9.156 -16.219 6.734 1 98.69 50 ILE B O 1
ATOM 1734 N N . ASN B 1 51 ? -9.883 -18.234 6.098 1 98.62 51 ASN B N 1
ATOM 1735 C CA . ASN B 1 51 ? -9.797 -18.797 7.441 1 98.62 51 ASN B CA 1
ATOM 1736 C C . ASN B 1 51 ? -8.352 -18.797 7.949 1 98.62 51 ASN B C 1
ATOM 1738 O O . ASN B 1 51 ? -8.117 -18.641 9.148 1 98.62 51 ASN B O 1
ATOM 1742 N N . ASN B 1 52 ? -7.465 -18.953 7.055 1 98.31 52 ASN B N 1
ATOM 1743 C CA . ASN B 1 52 ? -6.051 -18.953 7.41 1 98.31 52 ASN B CA 1
ATOM 1744 C C . ASN B 1 52 ? -5.473 -17.547 7.469 1 98.31 52 ASN B C 1
ATOM 1746 O O . ASN B 1 52 ? -4.262 -17.375 7.609 1 98.31 52 ASN B O 1
ATOM 1750 N N . GLN B 1 53 ? -6.258 -16.484 7.254 1 97.56 53 GLN B N 1
ATOM 1751 C CA . GLN B 1 53 ? -5.871 -15.086 7.301 1 97.56 53 GLN B CA 1
ATOM 1752 C C . GLN B 1 53 ? -4.832 -14.766 6.23 1 97.56 53 GLN B C 1
ATOM 1754 O O . GLN B 1 53 ? -3.893 -14.008 6.477 1 97.56 53 GLN B O 1
ATOM 1759 N N . GLN B 1 54 ? -5.062 -15.406 5.066 1 98.5 54 GLN B N 1
ATOM 1760 C CA . GLN B 1 54 ? -4.117 -15.242 3.967 1 98.5 54 GLN B CA 1
ATOM 1761 C C . GLN B 1 54 ? -4.777 -14.547 2.777 1 98.5 54 GLN B C 1
ATOM 1763 O O . GLN B 1 54 ? -4.133 -14.312 1.753 1 98.5 54 GLN B O 1
ATOM 1768 N N . SER B 1 55 ? -6.07 -14.234 2.918 1 98.88 55 SER B N 1
ATOM 1769 C CA . SER B 1 55 ? -6.844 -13.648 1.829 1 98.88 55 SER B CA 1
ATOM 1770 C C . SER B 1 55 ? -6.941 -12.133 1.975 1 98.88 55 SER B C 1
ATOM 1772 O O . SER B 1 55 ? -7.371 -11.633 3.016 1 98.88 55 SER B O 1
ATOM 1774 N N . TRP B 1 56 ? -6.547 -11.477 0.918 1 98.88 56 TRP B N 1
ATOM 1775 C CA . TRP B 1 56 ? -6.496 -10.023 0.918 1 98.88 56 TRP B CA 1
ATOM 1776 C C . TRP B 1 56 ? -7.355 -9.445 -0.203 1 98.88 56 TRP B C 1
ATOM 1778 O O . TRP B 1 56 ? -7.488 -10.055 -1.267 1 98.88 56 TRP B O 1
ATOM 1788 N N . LEU B 1 57 ? -7.938 -8.297 0.06 1 98.88 57 LEU B N 1
ATOM 1789 C CA . LEU B 1 57 ? -8.742 -7.574 -0.917 1 98.88 57 LEU B CA 1
ATOM 1790 C C . LEU B 1 57 ? -8.148 -6.199 -1.201 1 98.88 57 LEU B C 1
ATOM 1792 O O . LEU B 1 57 ? -7.66 -5.527 -0.289 1 98.88 57 LEU B O 1
ATOM 1796 N N . LEU B 1 58 ? -8.078 -5.848 -2.41 1 98.81 58 LEU B N 1
ATOM 1797 C CA . LEU B 1 58 ? -7.863 -4.453 -2.781 1 98.81 58 LEU B CA 1
ATOM 1798 C C . LEU B 1 58 ? -9.188 -3.697 -2.85 1 98.81 58 LEU B C 1
ATOM 1800 O O . LEU B 1 58 ? -10.07 -4.055 -3.629 1 98.81 58 LEU B O 1
ATOM 1804 N N . ILE B 1 59 ? -9.352 -2.689 -2.078 1 98.62 59 ILE B N 1
ATOM 1805 C CA . ILE B 1 59 ? -10.578 -1.904 -2.02 1 98.62 59 ILE B CA 1
ATOM 1806 C C . ILE B 1 59 ? -10.398 -0.602 -2.797 1 98.62 59 ILE B C 1
ATOM 1808 O O . ILE B 1 59 ? -9.383 0.085 -2.637 1 98.62 59 ILE B O 1
ATOM 1812 N N . VAL B 1 60 ? -11.32 -0.316 -3.684 1 97.69 60 VAL B N 1
ATOM 1813 C CA . VAL B 1 60 ? -11.375 0.956 -4.398 1 97.69 60 VAL B CA 1
ATOM 1814 C C . VAL B 1 60 ? -12.719 1.639 -4.129 1 97.69 60 VAL B C 1
ATOM 1816 O O . VAL B 1 60 ? -13.766 1.139 -4.535 1 97.69 60 VAL B O 1
ATOM 1819 N N . ASP B 1 61 ? -12.672 2.762 -3.424 1 96.44 61 ASP B N 1
ATOM 1820 C CA . ASP B 1 61 ? -13.859 3.547 -3.1 1 96.44 61 ASP B CA 1
ATOM 1821 C C . ASP B 1 61 ? -14.969 2.662 -2.52 1 96.44 61 ASP B C 1
ATOM 1823 O O . ASP B 1 61 ? -16.109 2.711 -2.973 1 96.44 61 ASP B O 1
ATOM 1827 N N . GLY B 1 62 ? -14.539 1.801 -1.613 1 96.44 62 GLY B N 1
ATOM 1828 C CA . GLY B 1 62 ? -15.477 1.008 -0.829 1 96.44 62 GLY B CA 1
ATOM 1829 C C . GLY B 1 62 ? -15.875 -0.286 -1.51 1 96.44 62 GLY B C 1
ATOM 1830 O O . GLY B 1 62 ? -16.625 -1.086 -0.942 1 96.44 62 GLY B O 1
ATOM 1831 N N . GLN B 1 63 ? -15.375 -0.496 -2.707 1 97.12 63 GLN B N 1
ATOM 1832 C CA . GLN B 1 63 ? -15.727 -1.7 -3.449 1 97.12 63 GLN B CA 1
ATOM 1833 C C . GLN B 1 63 ? -14.523 -2.631 -3.59 1 97.12 63 GLN B C 1
ATOM 1835 O O . GLN B 1 63 ? -13.391 -2.172 -3.754 1 97.12 63 GLN B O 1
ATOM 1840 N N . VAL B 1 64 ? -14.781 -3.896 -3.562 1 98.31 64 VAL B N 1
ATOM 1841 C CA . VAL B 1 64 ? -13.727 -4.875 -3.781 1 98.31 64 VAL B CA 1
ATOM 1842 C C . VAL B 1 64 ? -13.312 -4.875 -5.25 1 98.31 64 VAL B C 1
ATOM 1844 O O . VAL B 1 64 ? -14.117 -5.211 -6.125 1 98.31 64 VAL B O 1
ATOM 1847 N N . ALA B 1 65 ? -12.102 -4.523 -5.492 1 98.44 65 ALA B N 1
ATOM 1848 C CA . ALA B 1 65 ? -11.602 -4.441 -6.863 1 98.44 65 ALA B CA 1
ATOM 1849 C C . ALA B 1 65 ? -10.711 -5.633 -7.195 1 98.44 65 ALA B C 1
ATOM 1851 O O . ALA B 1 65 ? -10.43 -5.898 -8.367 1 98.44 65 ALA B O 1
ATOM 1852 N N . GLY B 1 66 ? -10.227 -6.32 -6.176 1 98.69 66 GLY B N 1
ATOM 1853 C CA . GLY B 1 66 ? -9.344 -7.461 -6.395 1 98.69 66 GLY B CA 1
ATOM 1854 C C . GLY B 1 66 ? -9.203 -8.344 -5.168 1 98.69 66 GLY B C 1
ATOM 1855 O O . GLY B 1 66 ? -9.531 -7.926 -4.055 1 98.69 66 GLY B O 1
ATOM 1856 N N . THR B 1 67 ? -8.758 -9.531 -5.398 1 98.88 67 THR B N 1
ATOM 1857 C CA . THR B 1 67 ? -8.5 -10.5 -4.344 1 98.88 67 THR B CA 1
ATOM 1858 C C . THR B 1 67 ? -7.188 -11.242 -4.598 1 98.88 67 THR B C 1
ATOM 1860 O O . THR B 1 67 ? -6.773 -11.398 -5.746 1 98.88 67 THR B O 1
ATOM 1863 N N . ALA B 1 68 ? -6.52 -11.648 -3.549 1 98.88 68 ALA B N 1
ATOM 1864 C CA . ALA B 1 68 ? -5.285 -12.43 -3.631 1 98.88 68 ALA B CA 1
ATOM 1865 C C . ALA B 1 68 ? -5.051 -13.219 -2.35 1 98.88 68 ALA B C 1
ATOM 1867 O O . ALA B 1 68 ? -5.504 -12.82 -1.273 1 98.88 68 ALA B O 1
ATOM 1868 N N . ALA B 1 69 ? -4.438 -14.305 -2.48 1 98.81 69 ALA B N 1
ATOM 1869 C CA . ALA B 1 69 ? -3.898 -15.008 -1.317 1 98.81 69 ALA B CA 1
ATOM 1870 C C . ALA B 1 69 ? -2.398 -14.758 -1.173 1 98.81 69 ALA B C 1
ATOM 1872 O O . ALA B 1 69 ? -1.65 -14.859 -2.148 1 98.81 69 ALA B O 1
ATOM 1873 N N . GLN B 1 70 ? -1.973 -14.367 -0.072 1 98.75 70 GLN B N 1
ATOM 1874 C CA . GLN B 1 70 ? -0.554 -14.281 0.258 1 98.75 70 GLN B CA 1
ATOM 1875 C C . GLN B 1 70 ? -0.189 -15.266 1.37 1 98.75 70 GLN B C 1
ATOM 1877 O O . GLN B 1 70 ? -0.672 -15.141 2.496 1 98.75 70 GLN B O 1
ATOM 1882 N N . VAL B 1 71 ? 0.675 -16.203 1.051 1 98.56 71 VAL B N 1
ATOM 1883 C CA . VAL B 1 71 ? 1.031 -17.281 1.97 1 98.56 71 VAL B CA 1
ATOM 1884 C C . VAL B 1 71 ? 2.494 -17.141 2.387 1 98.56 71 VAL B C 1
ATOM 1886 O O . VAL B 1 71 ? 3.379 -17.016 1.535 1 98.56 71 VAL B O 1
ATOM 1889 N N . VAL B 1 72 ? 2.717 -17.109 3.633 1 98.19 72 VAL B N 1
ATOM 1890 C CA . VAL B 1 72 ? 4.066 -17.031 4.176 1 98.19 72 VAL B CA 1
ATOM 1891 C C . VAL B 1 72 ? 4.523 -18.422 4.637 1 98.19 72 VAL B C 1
ATOM 1893 O O . VAL B 1 72 ? 3.816 -19.094 5.387 1 98.19 72 VAL B O 1
ATOM 1896 N N . GLY B 1 73 ? 5.676 -18.781 4.164 1 97.31 73 GLY B N 1
ATOM 1897 C CA . GLY B 1 73 ? 6.219 -20.062 4.59 1 97.31 73 GLY B CA 1
ATOM 1898 C C . GLY B 1 73 ? 6.59 -20.969 3.432 1 97.31 73 GLY B C 1
ATOM 1899 O O . GLY B 1 73 ? 6.43 -20.594 2.268 1 97.31 73 GLY B O 1
ATOM 1900 N N . ASP B 1 74 ? 7.008 -22.141 3.791 1 97.25 74 ASP B N 1
ATOM 1901 C CA . ASP B 1 74 ? 7.539 -23.109 2.838 1 97.25 74 ASP B CA 1
ATOM 1902 C C . ASP B 1 74 ? 6.422 -23.719 1.992 1 97.25 74 ASP B C 1
ATOM 1904 O O . ASP B 1 74 ? 5.328 -23.984 2.496 1 97.25 74 ASP B O 1
ATOM 1908 N N . ASN B 1 75 ? 6.652 -23.891 0.769 1 97.06 75 ASN B N 1
ATOM 1909 C CA . ASN B 1 75 ? 5.773 -24.562 -0.188 1 97.06 75 ASN B CA 1
ATOM 1910 C C . ASN B 1 75 ? 6.469 -25.734 -0.865 1 97.06 75 ASN B C 1
ATOM 1912 O O . ASN B 1 75 ? 7.461 -25.547 -1.569 1 97.06 75 ASN B O 1
ATOM 1916 N N . ALA B 1 76 ? 5.945 -26.906 -0.727 1 97.31 76 ALA B N 1
ATOM 1917 C CA . ALA B 1 76 ? 6.551 -28.125 -1.246 1 97.31 76 ALA B CA 1
ATOM 1918 C C . ALA B 1 76 ? 6.707 -28.062 -2.762 1 97.31 76 ALA B C 1
ATOM 1920 O O . ALA B 1 76 ? 7.668 -28.594 -3.318 1 97.31 76 ALA B O 1
ATOM 1921 N N . ASP B 1 77 ? 5.785 -27.359 -3.41 1 97.31 77 ASP B N 1
ATOM 1922 C CA . ASP B 1 77 ? 5.832 -27.234 -4.863 1 97.31 77 ASP B CA 1
ATOM 1923 C C . ASP B 1 77 ? 7.102 -26.516 -5.312 1 97.31 77 ASP B C 1
ATOM 1925 O O . ASP B 1 77 ? 7.477 -26.578 -6.484 1 97.31 77 ASP B O 1
ATOM 1929 N N . TYR B 1 78 ? 7.723 -25.781 -4.395 1 98.19 78 TYR B N 1
ATOM 1930 C CA . TYR B 1 78 ? 8.852 -24.922 -4.75 1 98.19 78 TYR B CA 1
ATOM 1931 C C . TYR B 1 78 ? 10.18 -25.609 -4.434 1 98.19 78 TYR B C 1
ATOM 1933 O O . TYR B 1 78 ? 11.25 -25.047 -4.652 1 98.19 78 TYR B O 1
ATOM 1941 N N . HIS B 1 79 ? 10.148 -26.859 -3.939 1 97.81 79 HIS B N 1
ATOM 1942 C CA . HIS B 1 79 ? 11.359 -27.547 -3.52 1 97.81 79 HIS B CA 1
ATOM 1943 C C . HIS B 1 79 ? 12.219 -27.953 -4.719 1 97.81 79 HIS B C 1
ATOM 1945 O O . HIS B 1 79 ? 13.445 -27.891 -4.656 1 97.81 79 HIS B O 1
ATOM 1951 N N . GLU B 1 80 ? 11.523 -28.406 -5.785 1 98 80 GLU B N 1
ATOM 1952 C CA . GLU B 1 80 ? 12.219 -28.734 -7.027 1 98 80 GLU B CA 1
ATOM 1953 C C . GLU B 1 80 ? 12.031 -27.641 -8.07 1 98 80 GLU B C 1
ATOM 1955 O O . GLU B 1 80 ? 10.898 -27.297 -8.422 1 98 80 GLU B O 1
ATOM 1960 N N . ILE B 1 81 ? 13.109 -27.062 -8.516 1 98.5 81 ILE B N 1
ATOM 1961 C CA . ILE B 1 81 ? 13.086 -26.016 -9.523 1 98.5 81 ILE B CA 1
ATOM 1962 C C . ILE B 1 81 ? 14.234 -26.203 -10.508 1 98.5 81 ILE B C 1
ATOM 1964 O O . ILE B 1 81 ? 15.352 -26.547 -10.102 1 98.5 81 ILE B O 1
ATOM 1968 N N . THR B 1 82 ? 13.953 -26.031 -11.703 1 97.81 82 THR B N 1
ATOM 1969 C CA . THR B 1 82 ? 15 -26.062 -12.719 1 97.81 82 THR B CA 1
ATOM 1970 C C . THR B 1 82 ? 15.547 -24.656 -12.969 1 97.81 82 THR B C 1
ATOM 1972 O O . THR B 1 82 ? 15.133 -23.703 -12.305 1 97.81 82 THR B O 1
ATOM 1975 N N . GLY B 1 83 ? 16.422 -24.531 -13.984 1 97.56 83 GLY B N 1
ATOM 1976 C CA . GLY B 1 83 ? 16.938 -23.219 -14.312 1 97.56 83 GLY B CA 1
ATOM 1977 C C . GLY B 1 83 ? 18.031 -22.75 -13.359 1 97.56 83 GLY B C 1
ATOM 1978 O O . GLY B 1 83 ? 18.844 -23.547 -12.914 1 97.56 83 GLY B O 1
ATOM 1979 N N . THR B 1 84 ? 17.953 -21.453 -13.07 1 97.88 84 THR B N 1
ATOM 1980 C CA . THR B 1 84 ? 18.953 -20.859 -12.203 1 97.88 84 THR B CA 1
ATOM 1981 C C . THR B 1 84 ? 18.672 -21.172 -10.742 1 97.88 84 THR B C 1
ATOM 1983 O O . THR B 1 84 ? 19.562 -21.141 -9.898 1 97.88 84 THR B O 1
ATOM 1986 N N . GLY B 1 85 ? 17.359 -21.469 -10.461 1 98.38 85 GLY B N 1
ATOM 1987 C CA . GLY B 1 85 ? 16.969 -21.781 -9.102 1 98.38 85 GLY B CA 1
ATOM 1988 C C . GLY B 1 85 ? 16.734 -20.547 -8.242 1 98.38 85 GLY B C 1
ATOM 1989 O O . GLY B 1 85 ? 16.938 -19.422 -8.695 1 98.38 85 GLY B O 1
ATOM 1990 N N . TRP B 1 86 ? 16.266 -20.828 -6.992 1 98.62 86 TRP B N 1
ATOM 1991 C CA . TRP B 1 86 ? 16.031 -19.734 -6.043 1 98.62 86 TRP B CA 1
ATOM 1992 C C . TRP B 1 86 ? 17.344 -19.094 -5.617 1 98.62 86 TRP B C 1
ATOM 1994 O O . TRP B 1 86 ? 18.328 -19.797 -5.344 1 98.62 86 TRP B O 1
ATOM 2004 N N . GLN B 1 87 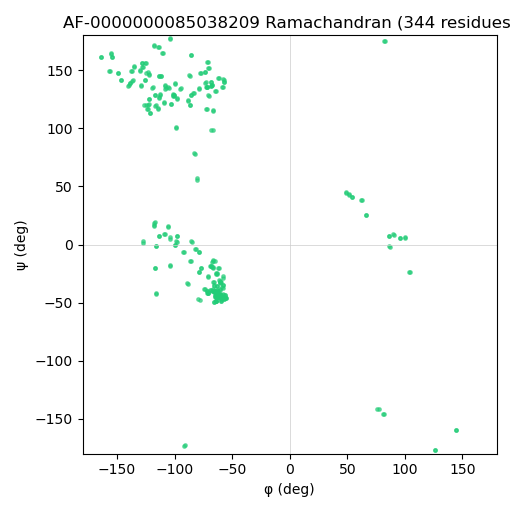? 17.406 -17.844 -5.555 1 98.25 87 GLN B N 1
ATOM 2005 C CA . GLN B 1 87 ? 18.578 -17.125 -5.082 1 98.25 87 GLN B CA 1
ATOM 2006 C C . GLN B 1 87 ? 18.656 -17.141 -3.559 1 98.25 87 GLN B C 1
ATOM 2008 O O . GLN B 1 87 ? 19.719 -17.375 -2.986 1 98.25 87 GLN B O 1
ATOM 2013 N N . ASN B 1 88 ? 17.594 -16.844 -2.889 1 98.44 88 ASN B N 1
ATOM 2014 C CA . ASN B 1 88 ? 17.469 -16.891 -1.435 1 98.44 88 ASN B CA 1
ATOM 2015 C C . ASN B 1 88 ? 16.797 -18.172 -0.964 1 98.44 88 ASN B C 1
ATOM 2017 O O . ASN B 1 88 ? 15.57 -18.281 -0.992 1 98.44 88 ASN B O 1
ATOM 2021 N N . THR B 1 89 ? 17.562 -19.141 -0.496 1 97.44 89 THR B N 1
ATOM 2022 C CA . THR B 1 89 ? 17.047 -20.453 -0.164 1 97.44 89 THR B CA 1
ATOM 2023 C C . THR B 1 89 ? 16.906 -20.625 1.348 1 97.44 89 THR B C 1
ATOM 2025 O O . THR B 1 89 ? 16.594 -21.703 1.833 1 97.44 89 THR B O 1
ATOM 2028 N N . THR B 1 90 ? 17.156 -19.578 2.131 1 97 90 THR B N 1
ATOM 2029 C CA . THR B 1 90 ? 17.234 -19.719 3.58 1 97 90 THR B CA 1
ATOM 2030 C C . THR B 1 90 ? 16.125 -18.922 4.258 1 97 90 THR B C 1
ATOM 2032 O O . THR B 1 90 ? 15.5 -19.406 5.207 1 97 90 THR B O 1
ATOM 2035 N N . ASP B 1 91 ? 15.875 -17.719 3.775 1 97.88 91 ASP B N 1
ATOM 2036 C CA . ASP B 1 91 ? 14.914 -16.844 4.445 1 97.88 91 ASP B CA 1
ATOM 2037 C C . ASP B 1 91 ? 13.484 -17.328 4.195 1 97.88 91 ASP B C 1
ATOM 2039 O O . ASP B 1 91 ? 13.18 -17.891 3.139 1 97.88 91 ASP B O 1
ATOM 2043 N N . THR B 1 92 ? 12.641 -17.094 5.16 1 98.38 92 THR B N 1
ATOM 2044 C CA . THR B 1 92 ? 11.203 -17.25 4.957 1 98.38 92 THR B CA 1
ATOM 2045 C C . THR B 1 92 ? 10.719 -16.359 3.812 1 98.38 92 THR B C 1
ATOM 2047 O O . THR B 1 92 ? 11.234 -15.258 3.609 1 98.38 92 THR B O 1
ATOM 2050 N N . TYR B 1 93 ? 9.766 -16.891 3.016 1 98.75 93 TYR B N 1
ATOM 2051 C CA . TYR B 1 93 ? 9.281 -16.109 1.888 1 98.75 93 TYR B CA 1
ATOM 2052 C C . TYR B 1 93 ? 7.758 -16.031 1.891 1 98.75 93 TYR B C 1
ATOM 2054 O O . TYR B 1 93 ? 7.094 -16.859 2.527 1 98.75 93 TYR B O 1
ATOM 2062 N N . ALA B 1 94 ? 7.207 -15.031 1.271 1 98.81 94 ALA B N 1
ATOM 2063 C CA . ALA B 1 94 ? 5.781 -14.883 0.985 1 98.81 94 ALA B CA 1
ATOM 2064 C C . ALA B 1 94 ? 5.488 -15.141 -0.49 1 98.81 94 ALA B C 1
ATOM 2066 O O . ALA B 1 94 ? 6.234 -14.695 -1.366 1 98.81 94 ALA B O 1
ATOM 2067 N N . THR B 1 95 ? 4.461 -15.883 -0.745 1 98.88 95 THR B N 1
ATOM 2068 C CA . THR B 1 95 ? 4.039 -16.188 -2.107 1 98.88 95 THR B CA 1
ATOM 2069 C C . THR B 1 95 ? 2.645 -15.633 -2.379 1 98.88 95 THR B C 1
ATOM 2071 O O . THR B 1 95 ? 1.729 -15.828 -1.576 1 98.88 95 THR B O 1
ATOM 2074 N N . ILE B 1 96 ? 2.492 -14.906 -3.438 1 98.69 96 ILE B N 1
ATOM 2075 C CA . ILE B 1 96 ? 1.177 -14.438 -3.865 1 98.69 96 ILE B CA 1
ATOM 2076 C C . ILE B 1 96 ? 0.53 -15.484 -4.773 1 98.69 96 ILE B C 1
ATOM 2078 O O . ILE B 1 96 ? 1.127 -15.906 -5.77 1 98.69 96 ILE B O 1
ATOM 2082 N N . HIS B 1 97 ? -0.652 -15.938 -4.43 1 97.81 97 HIS B N 1
ATOM 2083 C CA . HIS B 1 97 ? -1.457 -16.906 -5.176 1 97.81 97 HIS B CA 1
ATOM 2084 C C . HIS B 1 97 ? -2.85 -16.344 -5.461 1 97.81 97 HIS B C 1
ATOM 2086 O O . HIS B 1 97 ? -3.309 -15.43 -4.777 1 97.81 97 HIS B O 1
ATOM 2092 N N . ARG B 1 98 ? -3.449 -16.891 -6.512 1 98 98 ARG B N 1
ATOM 2093 C CA . ARG B 1 98 ? -4.863 -16.672 -6.785 1 98 98 ARG B CA 1
ATOM 2094 C C . ARG B 1 98 ? -5.203 -15.188 -6.773 1 98 98 ARG B C 1
ATOM 2096 O O . ARG B 1 98 ? -6.156 -14.766 -6.113 1 98 98 ARG B O 1
ATOM 2103 N N . ILE B 1 99 ? -4.324 -14.391 -7.379 1 98.38 99 ILE B N 1
ATOM 2104 C CA . ILE B 1 99 ? -4.586 -12.969 -7.508 1 98.38 99 ILE B CA 1
ATOM 2105 C C . ILE B 1 99 ? -5.488 -12.711 -8.719 1 98.38 99 ILE B C 1
ATOM 2107 O O . ILE B 1 99 ? -5.293 -13.305 -9.781 1 98.38 99 ILE B O 1
ATOM 2111 N N . ALA B 1 100 ? -6.504 -11.969 -8.516 1 98.19 100 ALA B N 1
ATOM 2112 C CA . ALA B 1 100 ? -7.465 -11.617 -9.555 1 98.19 100 ALA B CA 1
ATOM 2113 C C . ALA B 1 100 ? -8.016 -10.211 -9.344 1 98.19 100 ALA B C 1
ATOM 2115 O O . ALA B 1 100 ? -8.234 -9.789 -8.203 1 98.19 100 ALA B O 1
ATOM 2116 N N . LEU B 1 101 ? -8.188 -9.562 -10.406 1 98.06 101 LEU B N 1
ATOM 2117 C CA . LEU B 1 101 ? -8.781 -8.227 -10.383 1 98.06 101 LEU B CA 1
ATOM 2118 C C . LEU B 1 101 ? -10.141 -8.227 -11.078 1 98.06 101 LEU B C 1
ATOM 2120 O O . LEU B 1 101 ? -10.328 -8.914 -12.078 1 98.06 101 LEU B O 1
ATOM 2124 N N . SER B 1 102 ? -11.023 -7.422 -10.547 1 97.19 102 SER B N 1
ATOM 2125 C CA . SER B 1 102 ? -12.352 -7.281 -11.133 1 97.19 102 SER B CA 1
ATOM 2126 C C . SER B 1 102 ? -12.281 -6.598 -12.5 1 97.19 102 SER B C 1
ATOM 2128 O O . SER B 1 102 ? -11.625 -5.566 -12.648 1 97.19 102 SER B O 1
ATOM 2130 N N . SER B 1 103 ? -13.039 -7.145 -13.406 1 93.88 103 SER B N 1
ATOM 2131 C CA . SER B 1 103 ? -13.102 -6.562 -14.742 1 93.88 103 SER B CA 1
ATOM 2132 C C . SER B 1 103 ? -13.781 -5.199 -14.719 1 93.88 103 SER B C 1
ATOM 2134 O O . SER B 1 103 ? -13.602 -4.391 -15.633 1 93.88 103 SER B O 1
ATOM 2136 N N . ALA B 1 104 ? -14.539 -4.949 -13.656 1 94.38 104 ALA B N 1
ATOM 2137 C CA . ALA B 1 104 ? -15.227 -3.67 -13.516 1 94.38 104 ALA B CA 1
ATOM 2138 C C . ALA B 1 104 ? -14.234 -2.527 -13.328 1 94.38 104 ALA B C 1
ATOM 2140 O O . ALA B 1 104 ? -14.586 -1.356 -13.484 1 94.38 104 ALA B O 1
ATOM 2141 N N . PHE B 1 105 ? -13.016 -2.85 -13.039 1 94.19 105 PHE B N 1
ATOM 2142 C CA . PHE B 1 105 ? -12.008 -1.833 -12.758 1 94.19 105 PHE B CA 1
ATOM 2143 C C . PHE B 1 105 ? -10.883 -1.893 -13.773 1 94.19 105 PHE B C 1
ATOM 2145 O O . PHE B 1 105 ? -9.766 -1.438 -13.508 1 94.19 105 PHE B O 1
ATOM 2152 N N . ALA B 1 106 ? -11.156 -2.508 -14.875 1 87.12 106 ALA B N 1
ATOM 2153 C CA . ALA B 1 106 ? -10.148 -2.656 -15.922 1 87.12 106 ALA B CA 1
ATOM 2154 C C . ALA B 1 106 ? -9.609 -1.298 -16.359 1 87.12 106 ALA B C 1
ATOM 2156 O O . ALA B 1 106 ? -10.359 -0.318 -16.422 1 87.12 106 ALA B O 1
ATOM 2157 N N . GLY B 1 107 ? -8.32 -1.18 -16.609 1 84.69 107 GLY B N 1
ATOM 2158 C CA . GLY B 1 107 ? -7.719 0.03 -17.141 1 84.69 107 GLY B CA 1
ATOM 2159 C C . GLY B 1 107 ? -7.258 0.999 -16.078 1 84.69 107 GLY B C 1
ATOM 2160 O O . GLY B 1 107 ? -6.805 2.104 -16.375 1 84.69 107 GLY B O 1
ATOM 2161 N N . GLN B 1 108 ? -7.27 0.596 -14.828 1 85.44 108 GLN B N 1
ATOM 2162 C CA . GLN B 1 108 ? -6.965 1.514 -13.734 1 85.44 108 GLN B CA 1
ATOM 2163 C C . GLN B 1 108 ? -5.617 1.187 -13.102 1 85.44 108 GLN B C 1
ATOM 2165 O O . GLN B 1 108 ? -5.289 1.7 -12.031 1 85.44 108 GLN B O 1
ATOM 2170 N N . HIS B 1 109 ? -4.891 0.298 -13.742 1 87.75 109 HIS B N 1
ATOM 2171 C CA . HIS B 1 109 ? -3.561 -0.091 -13.289 1 87.75 109 HIS B CA 1
ATOM 2172 C C . HIS B 1 109 ? -3.582 -0.54 -11.836 1 87.75 109 HIS B C 1
ATOM 2174 O O . HIS B 1 109 ? -2.68 -0.203 -11.062 1 87.75 109 HIS B O 1
ATOM 2180 N N . LEU B 1 110 ? -4.531 -1.256 -11.414 1 95.81 110 LEU B N 1
ATOM 2181 C CA . LEU B 1 110 ? -4.77 -1.616 -10.023 1 95.81 110 LEU B CA 1
ATOM 2182 C C . LEU B 1 110 ? -3.816 -2.719 -9.57 1 95.81 110 LEU B C 1
ATOM 2184 O O . LEU B 1 110 ? -3.602 -2.912 -8.375 1 95.81 110 LEU B O 1
ATOM 2188 N N . SER B 1 111 ? -3.254 -3.443 -10.578 1 96 111 SER B N 1
ATOM 2189 C CA . SER B 1 111 ? -2.309 -4.492 -10.211 1 96 111 SER B CA 1
ATOM 2190 C C . SER B 1 111 ? -1.108 -3.92 -9.469 1 96 111 SER B C 1
ATOM 2192 O O . SER B 1 111 ? -0.621 -4.52 -8.508 1 96 111 SER B O 1
ATOM 2194 N N . HIS B 1 112 ? -0.722 -2.754 -9.789 1 95 112 HIS B N 1
ATOM 2195 C CA . HIS B 1 112 ? 0.458 -2.15 -9.18 1 95 112 HIS B CA 1
ATOM 2196 C C . HIS B 1 112 ? 0.179 -1.723 -7.742 1 95 112 HIS B C 1
ATOM 2198 O O . HIS B 1 112 ? 1.03 -1.884 -6.867 1 95 112 HIS B O 1
ATOM 2204 N N . TYR B 1 113 ? -1.038 -1.199 -7.52 1 96.75 113 TYR B N 1
ATOM 2205 C CA . TYR B 1 113 ? -1.44 -0.887 -6.152 1 96.75 113 TYR B CA 1
ATOM 2206 C C . TYR B 1 113 ? -1.539 -2.154 -5.309 1 96.75 113 TYR B C 1
ATOM 2208 O O . TYR B 1 113 ? -1.144 -2.162 -4.141 1 96.75 113 TYR B O 1
ATOM 2216 N N . PHE B 1 114 ? -2.076 -3.172 -5.977 1 98.5 114 PHE B N 1
ATOM 2217 C CA . PHE B 1 114 ? -2.279 -4.418 -5.246 1 98.5 114 PHE B CA 1
ATOM 2218 C C . PHE B 1 114 ? -0.945 -5.012 -4.805 1 98.5 114 PHE B C 1
ATOM 2220 O O . PHE B 1 114 ? -0.738 -5.277 -3.621 1 98.5 114 PHE B O 1
ATOM 2227 N N . PHE B 1 115 ? 0.016 -5.113 -5.715 1 98.38 115 PHE B N 1
ATOM 2228 C CA . PHE B 1 115 ? 1.334 -5.652 -5.41 1 98.38 115 PHE B CA 1
ATOM 2229 C C . PHE B 1 115 ? 2.07 -4.762 -4.418 1 98.38 115 PHE B C 1
ATOM 2231 O O . PHE B 1 115 ? 2.697 -5.254 -3.479 1 98.38 115 PHE B O 1
ATOM 2238 N N . SER B 1 116 ? 1.958 -3.475 -4.602 1 98.19 116 SER B N 1
ATOM 2239 C CA . SER B 1 116 ? 2.59 -2.533 -3.682 1 98.19 116 SER B CA 1
ATOM 2240 C C . SER B 1 116 ? 2.119 -2.76 -2.25 1 98.19 116 SER B C 1
ATOM 2242 O O . SER B 1 116 ? 2.936 -2.859 -1.33 1 98.19 116 SER B O 1
ATOM 2244 N N . ASN B 1 117 ? 0.852 -2.898 -2.074 1 98.75 117 ASN B N 1
ATOM 2245 C CA . ASN B 1 117 ? 0.282 -3.074 -0.742 1 98.75 117 ASN B CA 1
ATOM 2246 C C . ASN B 1 117 ? 0.61 -4.449 -0.168 1 98.75 117 ASN B C 1
ATOM 2248 O O . ASN B 1 117 ? 0.931 -4.574 1.016 1 98.75 117 ASN B O 1
ATOM 2252 N N . LEU B 1 118 ? 0.517 -5.484 -1.025 1 98.75 118 LEU B N 1
ATOM 2253 C CA . LEU B 1 118 ? 0.81 -6.836 -0.556 1 98.75 118 LEU B CA 1
ATOM 2254 C C . LEU B 1 118 ? 2.264 -6.953 -0.109 1 98.75 118 LEU B C 1
ATOM 2256 O O . LEU B 1 118 ? 2.547 -7.5 0.958 1 98.75 118 LEU B O 1
ATOM 2260 N N . ILE B 1 119 ? 3.166 -6.434 -0.889 1 98.69 119 ILE B N 1
ATOM 2261 C CA . ILE B 1 119 ? 4.586 -6.477 -0.557 1 98.69 119 ILE B CA 1
ATOM 2262 C C . ILE B 1 119 ? 4.848 -5.664 0.709 1 98.69 119 ILE B C 1
ATOM 2264 O O . ILE B 1 119 ? 5.559 -6.113 1.609 1 98.69 119 ILE B O 1
ATOM 2268 N N . SER B 1 120 ? 4.238 -4.477 0.808 1 98.69 120 SER B N 1
ATOM 2269 C CA . SER B 1 120 ? 4.395 -3.633 1.988 1 98.69 120 SER B CA 1
ATOM 2270 C C . SER B 1 120 ? 3.932 -4.355 3.25 1 98.69 120 SER B C 1
ATOM 2272 O O . SER B 1 120 ? 4.617 -4.324 4.273 1 98.69 120 SER B O 1
ATOM 2274 N N . GLN B 1 121 ? 2.775 -4.992 3.133 1 97.81 121 GLN B N 1
ATOM 2275 C CA . GLN B 1 121 ? 2.195 -5.715 4.262 1 97.81 121 GLN B CA 1
ATOM 2276 C C . GLN B 1 121 ? 3.133 -6.816 4.75 1 97.81 121 GLN B C 1
ATOM 2278 O O . GLN B 1 121 ? 3.381 -6.938 5.949 1 97.81 121 GLN B O 1
ATOM 2283 N N . ALA B 1 122 ? 3.641 -7.613 3.867 1 98.06 122 ALA B N 1
ATOM 2284 C CA . ALA B 1 122 ? 4.543 -8.703 4.238 1 98.06 122 ALA B CA 1
ATOM 2285 C C . ALA B 1 122 ? 5.879 -8.156 4.738 1 98.06 122 ALA B C 1
ATOM 2287 O O . ALA B 1 122 ? 6.449 -8.68 5.699 1 98.06 122 ALA B O 1
ATOM 2288 N N . TYR B 1 123 ? 6.383 -7.137 4.145 1 98.12 123 TYR B N 1
ATOM 2289 C CA . TYR B 1 123 ? 7.66 -6.535 4.508 1 98.12 123 TYR B CA 1
ATOM 2290 C C . TYR B 1 123 ? 7.652 -6.086 5.965 1 98.12 123 TYR B C 1
ATOM 2292 O O . TYR B 1 123 ? 8.641 -6.266 6.684 1 98.12 123 TYR B O 1
ATOM 2300 N N . GLN B 1 124 ? 6.527 -5.586 6.391 1 95.06 124 GLN B N 1
ATOM 2301 C CA . GLN B 1 124 ? 6.398 -5.066 7.746 1 95.06 124 GLN B CA 1
ATOM 2302 C C . GLN B 1 124 ? 6.473 -6.191 8.781 1 95.06 124 GLN B C 1
ATOM 2304 O O . GLN B 1 124 ? 6.719 -5.941 9.961 1 95.06 124 GLN B O 1
ATOM 2309 N N . THR B 1 125 ? 6.254 -7.41 8.32 1 94.88 125 THR B N 1
ATOM 2310 C CA . THR B 1 125 ? 6.289 -8.531 9.258 1 94.88 125 THR B CA 1
ATOM 2311 C C . THR B 1 125 ? 7.645 -9.227 9.211 1 94.88 125 THR B C 1
ATOM 2313 O O . THR B 1 125 ? 7.805 -10.32 9.766 1 94.88 125 THR B O 1
ATOM 2316 N N . GLY B 1 126 ? 8.57 -8.664 8.5 1 96.25 126 GLY B N 1
ATOM 2317 C CA . GLY B 1 126 ? 9.938 -9.172 8.484 1 96.25 126 GLY B CA 1
ATOM 2318 C C . GLY B 1 126 ? 10.242 -10.008 7.262 1 96.25 126 GLY B C 1
ATOM 2319 O O . GLY B 1 126 ? 11.328 -10.586 7.156 1 96.25 126 GLY B O 1
ATOM 2320 N N . ILE B 1 127 ? 9.344 -10.086 6.316 1 98.31 127 ILE B N 1
ATOM 2321 C CA . ILE B 1 127 ? 9.547 -10.859 5.094 1 98.31 127 ILE B CA 1
ATOM 2322 C C . ILE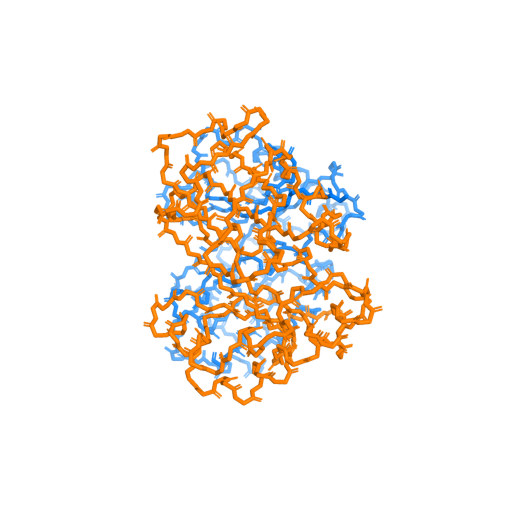 B 1 127 ? 10.281 -10 4.059 1 98.31 127 ILE B C 1
ATOM 2324 O O . ILE B 1 127 ? 9.867 -8.875 3.773 1 98.31 127 ILE B O 1
ATOM 2328 N N . HIS B 1 128 ? 11.367 -10.562 3.51 1 98.25 128 HIS B N 1
ATOM 2329 C CA . HIS B 1 128 ? 12.133 -9.844 2.494 1 98.25 128 HIS B CA 1
ATOM 2330 C C . HIS B 1 128 ? 12.32 -10.695 1.243 1 98.25 128 HIS B C 1
ATOM 2332 O O . HIS B 1 128 ? 13 -10.273 0.302 1 98.25 128 HIS B O 1
ATOM 2338 N N . ASN B 1 129 ? 11.758 -11.891 1.262 1 98.75 129 ASN B N 1
ATOM 2339 C CA . ASN B 1 129 ? 11.781 -12.867 0.176 1 98.75 129 ASN B CA 1
ATOM 2340 C C . ASN B 1 129 ? 10.375 -13.148 -0.358 1 98.75 129 ASN B C 1
ATOM 2342 O O . ASN B 1 129 ? 9.492 -13.555 0.394 1 98.75 129 ASN B O 1
ATOM 2346 N N . PHE B 1 130 ? 10.203 -12.859 -1.674 1 98.88 130 PHE B N 1
ATOM 2347 C CA . PHE B 1 130 ? 8.883 -12.977 -2.279 1 98.88 130 PHE B CA 1
ATOM 2348 C C . PHE B 1 130 ? 8.93 -13.875 -3.506 1 98.88 130 PHE B C 1
ATOM 2350 O O . PHE B 1 130 ? 9.891 -13.844 -4.273 1 98.88 130 PHE B O 1
ATOM 2357 N N . ARG B 1 131 ? 7.902 -14.664 -3.676 1 98.88 131 ARG B N 1
ATOM 2358 C CA . ARG B 1 131 ? 7.832 -15.562 -4.82 1 98.88 131 ARG B CA 1
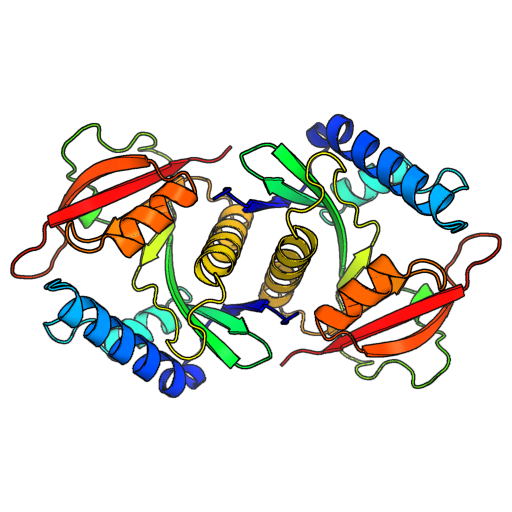ATOM 2359 C C . ARG B 1 131 ? 6.453 -15.523 -5.465 1 98.88 131 ARG B C 1
ATOM 2361 O O . ARG B 1 131 ? 5.465 -15.18 -4.812 1 98.88 131 ARG B O 1
ATOM 2368 N N . ILE B 1 132 ? 6.406 -15.82 -6.707 1 98.62 132 ILE B N 1
ATOM 2369 C CA . ILE B 1 132 ? 5.176 -16 -7.477 1 98.62 132 ILE B CA 1
ATOM 2370 C C . ILE B 1 132 ? 5.41 -17.016 -8.594 1 98.62 132 ILE B C 1
ATOM 2372 O O . ILE B 1 132 ? 6.539 -17.188 -9.062 1 98.62 132 ILE B O 1
ATOM 2376 N N . ASP B 1 133 ? 4.426 -17.734 -8.922 1 98.75 133 ASP B N 1
ATOM 2377 C CA . ASP B 1 133 ? 4.477 -18.625 -10.07 1 98.75 133 ASP B CA 1
ATOM 2378 C C . ASP B 1 133 ? 3.26 -18.438 -10.977 1 98.75 133 ASP B C 1
ATOM 2380 O O . ASP B 1 133 ? 2.195 -18.031 -10.508 1 98.75 133 ASP B O 1
ATOM 2384 N N . THR B 1 134 ? 3.441 -18.672 -12.227 1 98.31 134 THR B N 1
ATOM 2385 C CA . THR B 1 134 ? 2.348 -18.562 -13.188 1 98.31 134 THR B CA 1
ATOM 2386 C C . THR B 1 134 ? 2.607 -19.438 -14.406 1 98.31 134 THR B C 1
ATOM 2388 O O . THR B 1 134 ? 3.744 -19.844 -14.648 1 98.31 134 THR B O 1
ATOM 2391 N N . HIS B 1 135 ? 1.591 -19.719 -15.117 1 98 135 HIS B N 1
ATOM 2392 C CA . HIS B 1 135 ? 1.691 -20.547 -16.312 1 98 135 HIS B CA 1
ATOM 2393 C C . HIS B 1 135 ? 2.412 -19.828 -17.438 1 98 135 HIS B C 1
ATOM 2395 O O . HIS B 1 135 ? 2.33 -18.594 -17.547 1 98 135 HIS B O 1
ATOM 2401 N N . ASN B 1 136 ? 3.059 -20.562 -18.312 1 97.56 136 ASN B N 1
ATOM 2402 C CA . ASN B 1 136 ? 3.785 -20.016 -19.438 1 97.56 136 ASN B CA 1
ATOM 2403 C C . ASN B 1 136 ? 2.873 -19.188 -20.344 1 97.56 136 ASN B C 1
ATOM 2405 O O . ASN B 1 136 ? 3.322 -18.234 -20.984 1 97.56 136 ASN B O 1
ATOM 2409 N N . MET B 1 137 ? 1.615 -19.5 -20.359 1 97.12 137 MET B N 1
ATOM 2410 C CA . MET B 1 137 ? 0.666 -18.828 -21.25 1 97.12 137 MET B CA 1
ATOM 2411 C C . MET B 1 137 ? 0.121 -17.562 -20.609 1 97.12 137 MET B C 1
ATOM 2413 O O . MET B 1 137 ? -0.517 -16.734 -21.266 1 97.12 137 MET B O 1
ATOM 2417 N N . ASN B 1 138 ? 0.308 -17.375 -19.312 1 97.19 138 ASN B N 1
ATOM 2418 C CA . ASN B 1 138 ? -0.18 -16.188 -18.625 1 97.19 138 ASN B CA 1
ATOM 2419 C C . ASN B 1 138 ? 0.786 -15.023 -18.781 1 97.19 138 ASN B C 1
ATOM 2421 O O . ASN B 1 138 ? 1.464 -14.641 -17.828 1 97.19 138 ASN B O 1
ATOM 2425 N N . LYS B 1 139 ? 0.734 -14.383 -19.953 1 97.12 139 LYS B N 1
ATOM 2426 C CA . LYS B 1 139 ? 1.683 -13.328 -20.297 1 97.12 139 LYS B CA 1
ATOM 2427 C C . LYS B 1 139 ? 1.424 -12.062 -19.484 1 97.12 139 LYS B C 1
ATOM 2429 O O . LYS B 1 139 ? 2.357 -11.328 -19.156 1 97.12 139 LYS B O 1
ATOM 2434 N N . ARG B 1 140 ? 0.21 -11.883 -19.078 1 94.5 140 ARG B N 1
ATOM 2435 C CA . ARG B 1 140 ? -0.135 -10.727 -18.266 1 94.5 140 ARG B CA 1
ATOM 2436 C C . ARG B 1 140 ? 0.552 -10.789 -16.906 1 94.5 140 ARG B C 1
ATOM 2438 O O . ARG B 1 140 ? 1.195 -9.828 -16.484 1 94.5 140 ARG B O 1
ATOM 2445 N N . MET B 1 141 ? 0.44 -11.906 -16.266 1 96.94 141 MET B N 1
ATOM 2446 C CA . MET B 1 141 ? 1.064 -12.062 -14.961 1 96.94 141 MET B CA 1
ATOM 2447 C C . MET B 1 141 ? 2.584 -12.016 -15.07 1 96.94 141 MET B C 1
ATOM 2449 O O . MET B 1 141 ? 3.256 -11.453 -14.203 1 96.94 141 MET B O 1
ATOM 2453 N N . GLN B 1 142 ? 3.084 -12.562 -16.172 1 98.06 142 GLN B N 1
ATOM 2454 C CA . GLN B 1 142 ? 4.52 -12.484 -16.406 1 98.06 142 GLN B CA 1
ATOM 2455 C C . GLN B 1 142 ? 4.98 -11.039 -16.516 1 98.06 142 GLN B C 1
ATOM 2457 O O . GLN B 1 142 ? 5.988 -10.656 -15.906 1 98.06 142 GLN B O 1
ATOM 2462 N N . ALA B 1 143 ? 4.25 -10.281 -17.203 1 96.31 143 ALA B N 1
ATOM 2463 C CA . ALA B 1 143 ? 4.578 -8.867 -17.375 1 96.31 143 ALA B CA 1
ATOM 2464 C C . ALA B 1 143 ? 4.48 -8.117 -16.047 1 96.31 143 ALA B C 1
ATOM 2466 O O . ALA B 1 143 ? 5.332 -7.281 -15.742 1 96.31 143 ALA B O 1
ATOM 2467 N N . ILE B 1 144 ? 3.475 -8.406 -15.25 1 95.88 144 ILE B N 1
ATOM 2468 C CA . ILE B 1 144 ? 3.287 -7.758 -13.961 1 95.88 144 ILE B CA 1
ATOM 2469 C C . ILE B 1 144 ? 4.453 -8.102 -13.039 1 95.88 144 ILE B C 1
ATOM 2471 O O . ILE B 1 144 ? 5.047 -7.215 -12.414 1 95.88 144 ILE B O 1
ATOM 2475 N N . ALA B 1 145 ? 4.781 -9.391 -12.961 1 97.31 145 ALA B N 1
ATOM 2476 C CA . ALA B 1 145 ? 5.898 -9.82 -12.125 1 97.31 145 ALA B CA 1
ATOM 2477 C C . ALA B 1 145 ? 7.184 -9.094 -12.516 1 97.31 145 ALA B C 1
ATOM 2479 O O . ALA B 1 145 ? 7.891 -8.562 -11.656 1 97.31 145 ALA B O 1
ATOM 2480 N N . ALA B 1 146 ? 7.406 -9.023 -13.805 1 96.38 146 ALA B N 1
ATOM 2481 C CA . ALA B 1 146 ? 8.602 -8.359 -14.312 1 96.38 146 ALA B CA 1
ATOM 2482 C C . ALA B 1 146 ? 8.602 -6.875 -13.953 1 96.38 146 ALA B C 1
ATOM 2484 O O . ALA B 1 146 ? 9.633 -6.312 -13.586 1 96.38 146 ALA B O 1
ATOM 2485 N N . SER B 1 147 ? 7.492 -6.301 -14.062 1 95.38 147 SER B N 1
ATOM 2486 C CA . SER B 1 147 ? 7.387 -4.863 -13.812 1 95.38 147 SER B CA 1
ATOM 2487 C C . SER B 1 147 ? 7.656 -4.531 -12.352 1 95.38 147 SER B C 1
ATOM 2489 O O . SER B 1 147 ? 8.055 -3.41 -12.023 1 95.38 147 SER B O 1
ATOM 2491 N N . PHE B 1 148 ? 7.547 -5.5 -11.438 1 95.88 148 PHE B N 1
ATOM 2492 C CA . PHE B 1 148 ? 7.77 -5.281 -10.016 1 95.88 148 PHE B CA 1
ATOM 2493 C C . PHE B 1 148 ? 9.164 -5.742 -9.609 1 95.88 148 PHE B C 1
ATOM 2495 O O . PHE B 1 148 ? 9.516 -5.711 -8.43 1 95.88 148 PHE B O 1
ATOM 2502 N N . GLY B 1 149 ? 9.898 -6.238 -10.57 1 96.62 149 GLY B N 1
ATOM 2503 C CA . GLY B 1 149 ? 11.297 -6.551 -10.305 1 96.62 149 GLY B CA 1
ATOM 2504 C C . GLY B 1 149 ? 11.523 -8.008 -9.945 1 96.62 149 GLY B C 1
ATOM 2505 O O . GLY B 1 149 ? 12.633 -8.398 -9.578 1 96.62 149 GLY B O 1
ATOM 2506 N N . TYR B 1 150 ? 10.445 -8.805 -10.031 1 98.5 150 TYR B N 1
ATOM 2507 C CA . TYR B 1 150 ? 10.656 -10.242 -9.859 1 98.5 150 TYR B CA 1
ATOM 2508 C C . TYR B 1 150 ? 11.578 -10.781 -10.945 1 98.5 150 TYR B C 1
ATOM 2510 O O . TYR B 1 150 ? 11.469 -10.398 -12.117 1 98.5 150 TYR B O 1
ATOM 2518 N N . GLN B 1 151 ? 12.383 -11.695 -10.539 1 98.38 151 GLN B N 1
ATOM 2519 C CA . GLN B 1 151 ? 13.289 -12.336 -11.484 1 98.38 151 GLN B CA 1
ATOM 2520 C C . GLN B 1 151 ? 12.852 -13.766 -11.781 1 98.38 151 GLN B C 1
ATOM 2522 O O . GLN B 1 151 ? 12.508 -14.523 -10.875 1 98.38 151 GLN B O 1
ATOM 2527 N N . TYR B 1 152 ? 12.875 -14.078 -13.086 1 98.69 152 TYR B N 1
ATOM 2528 C CA . TYR B 1 152 ? 12.609 -15.461 -13.469 1 98.69 152 TYR B CA 1
ATOM 2529 C C . TYR B 1 152 ? 13.695 -16.391 -12.938 1 98.69 152 TYR B C 1
ATOM 2531 O O . TYR B 1 152 ? 14.891 -16.125 -13.102 1 98.69 152 TYR B O 1
ATOM 2539 N N . ARG B 1 153 ? 13.227 -17.5 -12.312 1 98.81 153 ARG B N 1
ATOM 2540 C CA . ARG B 1 153 ? 14.188 -18.391 -11.656 1 98.81 153 ARG B CA 1
ATOM 2541 C C . ARG B 1 153 ? 14.18 -19.766 -12.297 1 98.81 153 ARG B C 1
ATOM 2543 O O . ARG B 1 153 ? 15.109 -20.562 -12.102 1 98.81 153 ARG B O 1
ATOM 2550 N N . GLY B 1 154 ? 13.164 -20.109 -12.984 1 98.75 154 GLY B N 1
ATOM 2551 C CA . GLY B 1 154 ? 13.055 -21.422 -13.609 1 98.75 154 GLY B CA 1
ATOM 2552 C C . GLY B 1 154 ? 11.641 -21.969 -13.602 1 98.75 154 GLY B C 1
ATOM 2553 O O . GLY B 1 154 ? 10.672 -21.203 -13.539 1 98.75 154 GLY B O 1
ATOM 2554 N N . ILE B 1 155 ? 11.578 -23.312 -13.766 1 98.81 155 ILE B N 1
ATOM 2555 C CA . ILE B 1 155 ? 10.281 -23.984 -13.875 1 98.81 155 ILE B CA 1
ATOM 2556 C C . ILE B 1 155 ? 10.055 -24.859 -12.648 1 98.81 155 ILE B C 1
ATOM 2558 O O . ILE B 1 155 ? 10.961 -25.578 -12.219 1 98.81 155 ILE B O 1
ATOM 2562 N N . ILE B 1 156 ? 8.938 -24.719 -12.039 1 98.75 156 ILE B N 1
ATOM 2563 C CA . ILE B 1 156 ? 8.477 -25.625 -10.992 1 98.75 156 ILE B CA 1
ATOM 2564 C C . ILE B 1 156 ? 7.23 -26.375 -11.469 1 98.75 156 ILE B C 1
ATOM 2566 O O . ILE B 1 156 ? 6.688 -26.062 -12.531 1 98.75 156 ILE B O 1
ATOM 2570 N N . HIS B 1 157 ? 6.797 -27.406 -10.695 1 98.06 157 HIS B N 1
ATOM 2571 C CA . HIS B 1 157 ? 5.578 -28.141 -10.977 1 98.06 157 HIS B CA 1
ATOM 2572 C C . HIS B 1 157 ? 4.648 -28.172 -9.766 1 98.06 157 HIS B C 1
ATOM 2574 O O . HIS B 1 157 ? 5.047 -28.594 -8.68 1 98.06 157 HIS B O 1
ATOM 2580 N N . VAL B 1 158 ? 3.5 -27.641 -9.992 1 96.38 158 VAL B N 1
ATOM 2581 C CA . VAL B 1 158 ? 2.549 -27.578 -8.891 1 96.38 158 VAL B CA 1
ATOM 2582 C C . VAL B 1 158 ? 1.768 -28.891 -8.805 1 96.38 158 VAL B C 1
ATOM 2584 O O . VAL B 1 158 ? 1.75 -29.672 -9.758 1 96.38 158 VAL B O 1
ATOM 2587 N N . ALA B 1 159 ? 1.109 -29.141 -7.633 1 90.75 159 ALA B N 1
ATOM 2588 C CA . ALA B 1 159 ? 0.356 -30.375 -7.395 1 90.75 159 ALA B CA 1
ATOM 2589 C C . ALA B 1 159 ? -1.024 -30.297 -8.047 1 90.75 159 ALA B C 1
ATOM 2591 O O . ALA B 1 159 ? -2.043 -30.344 -7.352 1 90.75 159 ALA B O 1
ATOM 2592 N N . GLU B 1 160 ? -1.129 -30.078 -9.305 1 87.19 160 GLU B N 1
ATOM 2593 C CA . GLU B 1 160 ? -2.338 -30.047 -10.125 1 87.19 160 GLU B CA 1
ATOM 2594 C C . GLU B 1 160 ? -2.242 -31.016 -11.297 1 87.19 160 GLU B C 1
ATOM 2596 O O . GLU B 1 160 ? -1.147 -31.297 -11.789 1 87.19 160 GLU B O 1
ATOM 2601 N N . PRO B 1 161 ? -3.336 -31.547 -11.68 1 87.12 161 PRO B N 1
ATOM 2602 C CA . PRO B 1 161 ? -3.295 -32.438 -12.836 1 87.12 161 PRO B CA 1
ATOM 2603 C C . PRO B 1 161 ? -3.055 -31.703 -14.148 1 87.12 161 PRO B C 1
ATOM 2605 O O . PRO B 1 161 ? -3.287 -30.5 -14.234 1 87.12 161 PRO B O 1
ATOM 2608 N N . GLY B 1 162 ? -2.533 -32.438 -15.188 1 89.62 162 GLY B N 1
ATOM 2609 C CA . GLY B 1 162 ? -2.354 -31.844 -16.5 1 89.62 162 GLY B CA 1
ATOM 2610 C C . GLY B 1 162 ? -1.088 -31.016 -16.609 1 89.62 162 GLY B C 1
ATOM 2611 O O . GLY B 1 162 ? -0.029 -31.422 -16.141 1 89.62 162 GLY B O 1
ATOM 2612 N N . ASP B 1 163 ? -1.213 -29.984 -17.375 1 93.88 163 ASP B N 1
ATOM 2613 C CA . ASP B 1 163 ? -0.103 -29.047 -17.531 1 93.88 163 ASP B CA 1
ATOM 2614 C C . ASP B 1 163 ? 0.152 -28.281 -16.234 1 93.88 163 ASP B C 1
ATOM 2616 O O . ASP B 1 163 ? -0.476 -27.25 -15.984 1 93.88 163 ASP B O 1
ATOM 2620 N N . ASN B 1 164 ? 1.16 -28.797 -15.523 1 95.81 164 ASN B N 1
ATOM 2621 C CA . ASN B 1 164 ? 1.356 -28.281 -14.172 1 95.81 164 ASN B CA 1
ATOM 2622 C C . ASN B 1 164 ? 2.668 -27.516 -14.055 1 95.81 164 ASN B C 1
ATOM 2624 O O . ASN B 1 164 ? 3.105 -27.188 -12.945 1 95.81 164 ASN B O 1
ATOM 2628 N N . ALA B 1 165 ? 3.297 -27.328 -15.188 1 97.88 165 ALA B N 1
ATOM 2629 C CA . ALA B 1 165 ? 4.516 -26.516 -15.18 1 97.88 165 ALA B CA 1
ATOM 2630 C C . ALA B 1 165 ? 4.199 -25.047 -14.961 1 97.88 165 ALA B C 1
ATOM 2632 O O . ALA B 1 165 ? 3.236 -24.516 -15.523 1 97.88 165 ALA B O 1
ATOM 2633 N N . ARG B 1 166 ? 4.957 -24.422 -14.117 1 98.56 166 ARG B N 1
ATOM 2634 C CA . ARG B 1 166 ? 4.84 -22.984 -13.852 1 98.56 166 ARG B CA 1
ATOM 2635 C C . ARG B 1 166 ? 6.191 -22.297 -13.961 1 98.56 166 ARG B C 1
ATOM 2637 O O . ARG B 1 166 ? 7.211 -22.844 -13.523 1 98.56 166 ARG B O 1
ATOM 2644 N N . ARG B 1 167 ? 6.145 -21.125 -14.625 1 98.75 167 ARG B N 1
ATOM 2645 C CA . ARG B 1 167 ? 7.289 -20.219 -14.5 1 98.75 167 ARG B CA 1
ATOM 2646 C C . ARG B 1 167 ? 7.359 -19.625 -13.102 1 98.75 167 ARG B C 1
ATOM 2648 O O . ARG B 1 167 ? 6.379 -19.047 -12.609 1 98.75 167 ARG B O 1
ATOM 2655 N N . ALA B 1 168 ? 8.523 -19.734 -12.461 1 98.81 168 ALA B N 1
ATOM 2656 C CA . ALA B 1 168 ? 8.688 -19.281 -11.086 1 98.81 168 ALA B CA 1
ATOM 2657 C C . ALA B 1 168 ? 9.547 -18.016 -11.031 1 98.81 168 ALA B C 1
ATOM 2659 O O . ALA B 1 168 ? 10.539 -17.891 -11.75 1 98.81 168 ALA B O 1
ATOM 2660 N N . TYR B 1 169 ? 9.125 -17.078 -10.234 1 98.88 169 TYR B N 1
ATOM 2661 C CA . TYR B 1 169 ? 9.781 -15.789 -10.086 1 98.88 169 TYR B CA 1
ATOM 2662 C C . TYR B 1 169 ? 10.07 -15.492 -8.617 1 98.88 169 TYR B C 1
ATOM 2664 O O . TYR B 1 169 ? 9.344 -15.945 -7.73 1 98.88 169 TYR B O 1
ATOM 2672 N N . GLU B 1 170 ? 11.094 -14.703 -8.422 1 98.81 170 GLU B N 1
ATOM 2673 C CA . GLU B 1 170 ? 11.531 -14.367 -7.066 1 98.81 170 GLU B CA 1
ATOM 2674 C C . GLU B 1 170 ? 11.906 -12.891 -6.961 1 98.81 170 GLU B C 1
ATOM 2676 O O . GLU B 1 170 ? 12.492 -12.328 -7.883 1 98.81 170 GLU B O 1
ATOM 2681 N N . LEU B 1 171 ? 11.531 -12.258 -5.898 1 98.81 171 LEU B N 1
ATOM 2682 C CA . LEU B 1 171 ? 11.922 -10.898 -5.531 1 98.81 171 LEU B CA 1
ATOM 2683 C C . LEU B 1 171 ? 12.57 -10.875 -4.152 1 98.81 171 LEU B C 1
ATOM 2685 O O . LEU B 1 171 ? 11.961 -11.281 -3.164 1 98.81 171 LEU B O 1
ATOM 2689 N N . ASN B 1 172 ? 13.812 -10.5 -4.074 1 98.5 172 ASN B N 1
ATOM 2690 C CA . ASN B 1 172 ? 14.539 -10.375 -2.814 1 98.5 172 ASN B CA 1
ATOM 2691 C C . ASN B 1 172 ? 14.805 -8.906 -2.471 1 98.5 172 ASN B C 1
ATOM 2693 O O . ASN B 1 172 ? 15.453 -8.195 -3.24 1 98.5 172 ASN B O 1
ATOM 2697 N N . LEU B 1 173 ? 14.336 -8.508 -1.347 1 97.69 173 LEU B N 1
ATOM 2698 C CA . LEU B 1 173 ? 14.5 -7.129 -0.902 1 97.69 173 LEU B CA 1
ATOM 2699 C C . LEU B 1 173 ? 15.469 -7.047 0.275 1 97.69 173 LEU B C 1
ATOM 2701 O O . LEU B 1 173 ? 15.828 -8.07 0.863 1 97.69 173 LEU B O 1
ATOM 2705 N N . ASP B 1 174 ? 15.969 -5.828 0.594 1 90.62 174 ASP B N 1
ATOM 2706 C CA . ASP B 1 174 ? 16.891 -5.613 1.705 1 90.62 174 ASP B CA 1
ATOM 2707 C C . ASP B 1 174 ? 16.141 -5.59 3.039 1 90.62 174 ASP B C 1
ATOM 2709 O O . ASP B 1 174 ? 14.969 -5.242 3.092 1 90.62 174 ASP B O 1
#

Radius of gyration: 21.66 Å; Cα contacts (8 Å, |Δi|>4): 637; chains: 2; bounding box: 41×65×46 Å

pLDDT: mean 96.86, std 3.17, range [75.19, 98.88]

Secondary structure (DSSP, 8-state):
---EEEEE--GGGHHHHHHHHHHHHHHHHHTT--TT-SS-S-HHHHHHHHHTT-EEEEEETTEEEEEEEEEES--GGGSS--TT--S--SS-EEEEEEEEE-GGGTTS-HHHHHHHHHHHHHHTTT--EEEEEE-TT-HHHHHHHHHTT-EEEEEEE-SSSSS-EEEEEEEE--/---EEEEE--GGGHHHHHHHHHHHHHHHHHTT--TT-SS-S-HHHHHHHHHTT-EEEEEETTEEEEEEEEEES--GGGSS--TT--S--SS-EEEEEEEEE-GGGTTS-HHHHHHHHHHHHHHTTT--EEEEEE-TT-HHHHHHHHHTT-EEEEEEE-SSSSS-EEEEEEEE--

Organism: Levilactobacillus brevis (strain ATCC 367 / BCRC 12310 / CIP 105137 / JCM 1170 / LMG 11437 / NCIMB 947 / NCTC 947) (NCBI:txid387344)

Solvent-accessible surface area (backbone atoms only — not comparable to full-atom values): 18866 Å² total; per-residue (Å²): 108,72,33,45,36,52,42,76,45,51,80,88,43,46,81,63,49,51,57,29,49,53,51,42,33,50,51,32,46,74,66,68,28,74,62,52,70,81,64,42,82,39,70,67,57,53,49,50,31,30,75,67,73,24,23,35,26,33,28,46,71,91,35,79,41,27,40,28,31,50,46,75,51,92,53,78,48,66,72,56,58,39,80,82,32,77,86,74,86,78,67,63,29,37,32,58,40,79,67,35,56,30,76,91,54,64,91,62,66,53,66,58,56,45,50,22,39,53,50,21,57,43,38,75,73,71,38,40,32,36,36,40,65,44,45,83,66,43,56,65,60,50,50,52,41,47,27,50,60,34,38,82,22,31,44,27,50,49,101,52,81,80,89,28,60,23,43,29,31,39,34,81,55,130,108,73,34,44,36,50,42,75,46,50,80,88,42,45,80,64,49,51,58,29,49,52,50,42,32,51,49,32,45,75,65,68,30,73,61,52,70,80,64,42,82,40,72,68,56,53,48,50,31,31,75,67,74,23,22,36,26,33,29,45,70,90,36,79,40,27,37,28,30,48,46,76,50,93,53,78,47,66,73,57,56,39,79,80,32,76,86,73,84,77,67,64,29,36,32,58,40,79,66,35,56,30,75,93,53,66,91,63,67,55,65,59,57,45,50,22,39,53,51,20,57,45,37,74,73,71,39,38,32,36,35,40,65,42,46,83,64,43,57,66,60,51,50,52,41,47,27,49,60,33,37,83,22,32,44,28,49,48,100,52,82,80,89,27,61,22,43,29,31,40,36,79,57,132

Foldseek 3Di:
DWDKAKDQDAPVCLVVAVVQLVVVQVVCVVLVHPPCVPCPPDSVVQNVLSVVRQKMFIDINNHTFKIKGKDKADDPQQPDFDAQHDPDPDDIEIEIPSIGGHPVCPPVVCLVVVVVNVCVVVVVVVHFKYKYKDAPSPVVVVVSCVVVPWDFGGWTADPDPDPRIITMTMGGGD/DWDKAKDQDAPVCLVVAVVQLVVVQVVCVVLVHPPCVPCPPDSVVQNVLNVVRQKMFIDINNHTFKIKGKDKADDPQQPDFDAQHDPDPDDIEIEIPSIGGHPVCPPVVCLVVVVVNVCVVVVVVPHFKYKYKDAPSPVVVVVSCVVVPWDFGGWTADPDPDPRIITMTMGGGD

InterPro domains:
  IPR000182 GNAT domain [PF00583] (27-150)
  IPR000182 GNAT domain [PS51186] (4-174)
  IPR016181 Acyl-CoA N-acyltransferase [SSF55729] (2-160)

Nearest PDB structures (foldseek):
  2pc1-assembly1_A  TM=9.432E-01  e=1.008E-16  Streptococcus agalactiae 2603V/R
  7mx2-assembly1_A  TM=7.698E-01  e=1.169E-07  Homo sapiens
  7rb3-assembly1_A  TM=8.182E-01  e=1.576E-06  Homo sapiens
  8iym-assembly1_A  TM=7.723E-01  e=5.439E-06  Helicobacter pylori 26695
  6ygd-assembly1_A  TM=6.893E-01  e=2.019E-06  Saccharomyces cerevisiae